Protein AF-A0A7C8CV17-F1 (afdb_monomer)

Secondary structure (DSSP, 8-state):
--SHHHHHHHHHHHHHHS--S----TTS-TTTTEEEEEE--GGGTGGGS---S-------S--PPEEEEEEEEEEEE-TTS-EEEEEEEEEE--S-SSEEEEE---HHHHHHHT-EESS-HHHHTTEEEEEEEEEEEETT---TT-TTSEEETTEEEPPPS-SSSPPPPPEEPPPEEEEEEEEEE--TTT-----S-STTHHHHHHHHHHH-GGGGGGGEEEEEEPPPPPPTTTTT--S----

Solvent-accessible surface area (backbone atoms only — not comparable to full-atom values): 14238 Å² total; per-residue (Å²): 143,87,71,60,67,66,53,52,52,48,50,52,48,48,62,69,68,44,83,81,65,74,90,77,56,76,100,54,34,67,53,49,21,37,23,36,36,33,31,60,40,46,80,68,63,62,83,81,77,82,82,71,96,75,88,80,94,73,96,66,89,68,90,61,64,70,35,41,36,39,38,34,25,33,58,24,27,38,80,85,71,44,80,33,25,39,24,29,18,66,42,68,62,50,88,48,74,58,34,76,39,56,24,39,40,54,57,63,34,39,66,74,64,46,47,44,66,68,67,58,71,79,50,36,56,44,40,39,67,34,37,38,36,33,28,55,39,61,62,83,66,83,59,82,56,36,37,24,8,40,33,50,92,49,34,38,29,41,42,61,94,49,94,87,56,79,76,52,74,67,44,78,54,46,74,70,67,46,72,48,78,45,58,36,49,55,52,79,90,70,41,47,64,57,81,74,60,74,91,51,39,66,63,55,49,53,54,40,48,77,72,49,47,80,70,48,60,31,36,54,27,26,74,50,68,58,74,80,73,77,60,77,78,64,76,70,67,69,95,77,82,89,126

Structure (mmCIF, N/CA/C/O backbone):
data_AF-A0A7C8CV17-F1
#
_entry.id   AF-A0A7C8CV17-F1
#
loop_
_atom_site.group_PDB
_atom_site.id
_atom_site.type_symbol
_atom_site.label_atom_id
_atom_site.label_alt_id
_atom_site.label_comp_id
_atom_site.label_asym_id
_atom_site.label_entity_id
_atom_site.label_seq_id
_atom_site.pdbx_PDB_ins_code
_atom_site.Cartn_x
_atom_site.Cartn_y
_atom_site.Cartn_z
_atom_site.occupancy
_atom_site.B_iso_or_equiv
_atom_site.auth_seq_id
_atom_site.auth_comp_id
_atom_site.auth_asym_id
_atom_site.auth_atom_id
_atom_site.pdbx_PDB_model_num
ATOM 1 N N . MET A 1 1 ? -20.261 -0.450 53.452 1.00 49.91 1 MET A N 1
ATOM 2 C CA . MET A 1 1 ? -20.567 0.165 52.139 1.00 49.91 1 MET A CA 1
ATOM 3 C C . MET A 1 1 ? -19.582 1.303 51.843 1.00 49.91 1 MET A C 1
ATOM 5 O O . MET A 1 1 ? -19.938 2.459 52.008 1.00 49.91 1 MET A O 1
ATOM 9 N N . ARG A 1 2 ? -18.320 1.015 51.490 1.00 55.53 2 ARG A N 1
ATOM 10 C CA . ARG A 1 2 ? -17.309 2.047 51.161 1.00 55.53 2 ARG A CA 1
ATOM 11 C C . ARG A 1 2 ? -16.228 1.475 50.233 1.00 55.53 2 ARG A C 1
ATOM 13 O O . ARG A 1 2 ? -15.129 1.204 50.684 1.00 55.53 2 ARG A O 1
ATOM 20 N N . THR A 1 3 ? -16.553 1.266 48.962 1.00 60.72 3 THR A N 1
ATOM 21 C CA . THR A 1 3 ? -15.563 0.897 47.918 1.00 60.72 3 THR A CA 1
ATOM 22 C C . THR A 1 3 ? -15.988 1.291 46.501 1.00 60.72 3 THR A C 1
ATOM 24 O O . THR A 1 3 ? -15.200 1.169 45.574 1.00 60.72 3 THR A O 1
ATOM 27 N N . ILE A 1 4 ? -17.207 1.805 46.307 1.00 69.25 4 ILE A N 1
ATOM 28 C CA . ILE A 1 4 ? -17.762 2.030 44.964 1.00 69.25 4 ILE A CA 1
ATOM 29 C C . ILE A 1 4 ? -17.312 3.381 44.381 1.00 69.25 4 ILE A C 1
ATOM 31 O O . ILE A 1 4 ? -17.090 3.489 43.182 1.00 69.25 4 ILE A O 1
ATOM 35 N N . LEU A 1 5 ? -17.100 4.398 45.224 1.00 73.25 5 LEU A N 1
ATOM 36 C CA . LEU A 1 5 ? -16.694 5.739 44.789 1.00 73.25 5 LEU A CA 1
ATOM 37 C C . LEU A 1 5 ? -15.381 5.769 43.973 1.00 73.25 5 LEU A C 1
ATOM 39 O O . LEU A 1 5 ? -15.395 6.376 42.905 1.00 73.25 5 LEU A O 1
ATOM 43 N N . PRO A 1 6 ? -14.276 5.109 44.389 1.00 72.75 6 PRO A N 1
ATOM 44 C CA . PRO A 1 6 ? -13.061 5.079 43.573 1.00 72.75 6 PRO A CA 1
ATOM 45 C C . PRO A 1 6 ? -13.253 4.300 42.265 1.00 72.75 6 PRO A C 1
ATOM 47 O O . PRO A 1 6 ? -12.629 4.636 41.267 1.00 72.75 6 PRO A O 1
ATOM 50 N N . LEU A 1 7 ? -14.152 3.310 42.239 1.00 75.06 7 LEU A N 1
ATOM 51 C CA . LEU A 1 7 ? -14.442 2.509 41.048 1.00 75.06 7 LEU A CA 1
ATOM 52 C C . LEU A 1 7 ? -15.282 3.288 40.022 1.00 75.06 7 LEU A C 1
ATOM 54 O O . LEU A 1 7 ? -15.034 3.186 38.827 1.00 75.06 7 LEU A O 1
ATOM 58 N N . ILE A 1 8 ? -16.220 4.123 40.485 1.00 79.94 8 ILE A N 1
ATOM 59 C CA . ILE A 1 8 ? -16.978 5.057 39.635 1.00 79.94 8 ILE A CA 1
ATOM 60 C C . ILE A 1 8 ? -16.056 6.144 39.079 1.00 79.94 8 ILE A C 1
ATOM 62 O O . ILE A 1 8 ? -16.151 6.471 37.902 1.00 79.94 8 ILE A O 1
ATOM 66 N N . LEU A 1 9 ? -15.148 6.683 39.898 1.00 79.88 9 LEU A N 1
ATOM 67 C CA . LEU A 1 9 ? -14.163 7.671 39.449 1.00 79.88 9 LEU A CA 1
ATOM 68 C C . LEU A 1 9 ? -13.206 7.076 38.415 1.00 79.88 9 LEU A C 1
ATOM 70 O O . LEU A 1 9 ? -12.936 7.719 37.407 1.00 79.88 9 LEU A O 1
ATOM 74 N N . LEU A 1 10 ? -12.757 5.835 38.622 1.00 75.12 10 LEU A N 1
ATOM 75 C CA . LEU A 1 10 ? -11.937 5.109 37.656 1.00 75.12 10 LEU A CA 1
ATOM 76 C C . LEU A 1 10 ? -12.710 4.824 36.362 1.00 75.12 10 LEU A C 1
ATOM 78 O O . LEU A 1 10 ? -12.174 5.046 35.287 1.00 75.12 10 LEU A O 1
ATOM 82 N N . ALA A 1 11 ? -13.971 4.392 36.441 1.00 73.56 11 ALA A N 1
ATOM 83 C CA . ALA A 1 11 ? -14.807 4.164 35.264 1.00 73.56 11 ALA A CA 1
ATOM 84 C C . ALA A 1 11 ? -15.088 5.467 34.496 1.00 73.56 11 ALA A C 1
ATOM 86 O O . ALA A 1 11 ? -14.997 5.486 33.274 1.00 73.56 11 ALA A O 1
ATOM 87 N N . ALA A 1 12 ? -15.356 6.573 35.195 1.00 72.31 12 ALA A N 1
ATOM 88 C CA . ALA A 1 12 ? -15.526 7.891 34.588 1.00 72.31 12 ALA A CA 1
ATOM 89 C C . ALA A 1 12 ? -14.225 8.397 33.946 1.00 72.31 12 ALA A C 1
ATOM 91 O O . ALA A 1 12 ? -14.262 8.985 32.869 1.00 72.31 12 ALA A O 1
ATOM 92 N N . LEU A 1 13 ? -13.074 8.128 34.569 1.00 72.69 13 LEU A N 1
ATOM 93 C CA . LEU A 1 13 ? -11.761 8.444 34.014 1.00 72.69 13 LEU A CA 1
ATOM 94 C C . LEU A 1 13 ? -11.466 7.592 32.772 1.00 72.69 13 LEU A C 1
ATOM 96 O O . LEU A 1 13 ? -11.030 8.127 31.763 1.00 72.69 13 LEU A O 1
ATOM 100 N N . ILE A 1 14 ? -11.760 6.292 32.816 1.00 65.31 14 ILE A N 1
ATOM 101 C CA . ILE A 1 14 ? -11.606 5.374 31.685 1.00 65.31 14 ILE A CA 1
ATOM 102 C C . ILE A 1 14 ? -12.508 5.802 30.528 1.00 65.31 14 ILE A C 1
ATOM 104 O O . ILE A 1 14 ? -12.019 5.864 29.416 1.00 65.31 14 ILE A O 1
ATOM 108 N N . VAL A 1 15 ? -13.771 6.165 30.768 1.00 61.81 15 VAL A N 1
ATOM 109 C CA . VAL A 1 15 ? -14.689 6.677 29.729 1.00 61.81 15 VAL A CA 1
ATOM 110 C C . VAL A 1 15 ? -14.241 8.041 29.185 1.00 61.81 15 VAL A C 1
ATOM 112 O O . VAL A 1 15 ? -14.401 8.301 27.998 1.00 61.81 15 VAL A O 1
ATOM 115 N N . SER A 1 16 ? -13.650 8.894 30.027 1.00 46.91 16 SER A N 1
ATOM 116 C CA . SER A 1 16 ? -13.136 10.220 29.646 1.00 46.91 16 SER A CA 1
ATOM 117 C C . SER A 1 16 ? -11.822 10.156 28.854 1.00 46.91 16 SER A C 1
ATOM 119 O O . SER A 1 16 ? -11.586 10.975 27.971 1.00 46.91 16 SER A O 1
ATOM 121 N N . ILE A 1 17 ? -10.970 9.170 29.151 1.00 54.59 17 ILE A N 1
ATOM 122 C CA . ILE A 1 17 ? -9.693 8.924 28.462 1.00 54.59 17 ILE A CA 1
ATOM 123 C C . ILE A 1 17 ? -9.875 7.928 27.303 1.00 54.59 17 ILE A C 1
ATOM 125 O O . ILE A 1 17 ? -8.995 7.800 26.451 1.00 54.59 17 ILE A O 1
ATOM 129 N N . TRP A 1 18 ? -11.019 7.237 27.221 1.00 41.19 18 TRP A N 1
ATOM 130 C CA . TRP A 1 18 ? -11.328 6.361 26.097 1.00 41.19 18 TRP A CA 1
ATOM 131 C C . TRP A 1 18 ? -11.329 7.206 24.822 1.00 41.19 18 TRP A C 1
ATOM 133 O O . TRP A 1 18 ? -12.065 8.196 24.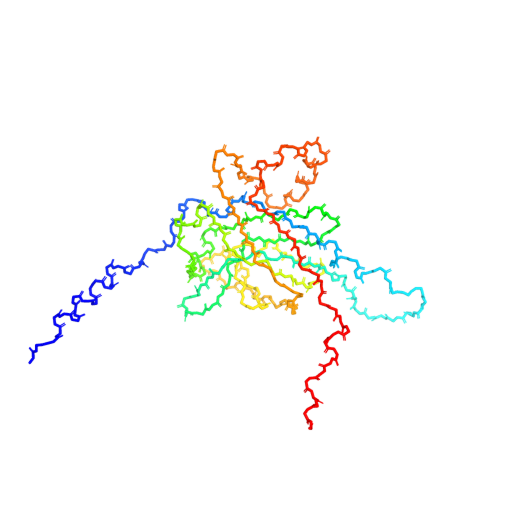756 1.00 41.19 18 TRP A O 1
ATOM 143 N N . PRO A 1 19 ? -10.554 6.835 23.789 1.00 37.16 19 PRO A N 1
ATOM 144 C CA . PRO A 1 19 ? -10.632 7.500 22.502 1.00 37.16 19 PRO A CA 1
ATOM 145 C C . PRO A 1 19 ? -12.004 7.162 21.902 1.00 37.16 19 PRO A C 1
ATOM 147 O O . PRO A 1 19 ? -12.189 6.120 21.283 1.00 37.16 19 PRO A O 1
ATOM 150 N N . THR A 1 20 ? -12.999 8.004 22.183 1.00 39.94 20 THR A N 1
ATOM 151 C CA . THR A 1 20 ? -14.382 7.912 21.684 1.00 39.94 20 THR A CA 1
ATOM 152 C C . THR A 1 20 ? -14.566 8.657 20.364 1.00 39.94 20 THR A C 1
ATOM 154 O O . THR A 1 20 ? -15.647 8.626 19.779 1.00 39.94 20 THR A O 1
ATOM 157 N N . GLY A 1 21 ? -13.515 9.309 19.866 1.00 38.47 21 GLY A N 1
ATOM 158 C CA . GLY A 1 21 ? -13.519 9.925 18.548 1.00 38.47 21 GLY A CA 1
ATOM 159 C C . GLY A 1 21 ? -13.240 8.886 17.456 1.00 38.47 21 GLY A C 1
ATOM 160 O O . GLY A 1 21 ? -12.300 8.102 17.613 1.00 38.47 21 GLY A O 1
ATOM 161 N N . PRO A 1 22 ? -13.995 8.867 16.340 1.00 45.19 22 PRO A N 1
ATOM 162 C CA . PRO A 1 22 ? -13.527 8.194 15.131 1.00 45.19 22 PRO A CA 1
ATOM 163 C C . PRO A 1 22 ? -12.144 8.748 14.771 1.00 45.19 22 PRO A C 1
ATOM 165 O O . PRO A 1 22 ? -11.901 9.936 14.980 1.00 45.19 22 PRO A O 1
ATOM 168 N N . LEU A 1 23 ? -11.252 7.906 14.233 1.00 44.62 23 LEU A N 1
ATOM 169 C CA . LEU A 1 23 ? -9.986 8.375 13.667 1.00 44.62 23 LEU A CA 1
ATOM 170 C C . LEU A 1 23 ? -10.262 9.608 12.787 1.00 44.62 23 LEU A C 1
ATOM 172 O O . LEU A 1 23 ? -11.041 9.543 11.827 1.00 44.62 23 LEU A O 1
ATOM 176 N N . ASP A 1 24 ? -9.695 10.749 13.174 1.00 44.78 24 ASP A N 1
ATOM 177 C CA . ASP A 1 24 ? -9.832 12.006 12.448 1.00 44.78 24 ASP A CA 1
ATOM 178 C C . ASP A 1 24 ? -8.478 12.348 11.843 1.00 44.78 24 ASP A C 1
ATOM 180 O O . ASP A 1 24 ? -7.665 13.067 12.414 1.00 44.78 24 ASP A O 1
ATOM 184 N N . PHE A 1 25 ? -8.220 11.759 10.677 1.00 50.09 25 PHE A N 1
ATOM 185 C CA . PHE A 1 25 ? -7.065 12.081 9.844 1.00 50.09 25 PHE A CA 1
ATOM 186 C C . PHE A 1 25 ? -7.294 13.373 9.020 1.00 50.09 25 PHE A C 1
ATOM 188 O O . PHE A 1 25 ? -6.667 13.594 7.988 1.00 50.09 25 PHE A O 1
ATOM 195 N N . GLY A 1 26 ? -8.237 14.239 9.406 1.00 48.84 26 GLY A N 1
ATOM 196 C CA . GLY A 1 26 ? -8.670 15.344 8.548 1.00 48.84 26 GLY A CA 1
ATOM 197 C C . GLY A 1 26 ? -9.183 14.844 7.186 1.00 48.84 26 GLY A C 1
ATOM 198 O O . GLY A 1 26 ? -9.719 13.742 7.079 1.00 48.84 26 GLY A O 1
ATOM 199 N N . SER A 1 27 ? -9.024 15.643 6.125 1.00 55.84 27 SER A N 1
ATOM 200 C CA . SER A 1 27 ? -9.487 15.296 4.770 1.00 55.84 27 SER A CA 1
ATOM 201 C C . SER A 1 27 ? -8.580 14.321 4.002 1.00 55.84 27 SER A C 1
ATOM 203 O O . SER A 1 27 ? -8.921 13.962 2.877 1.00 55.84 27 SER A O 1
ATOM 205 N N . ARG A 1 28 ? -7.425 13.911 4.556 1.00 68.81 28 ARG A N 1
ATOM 206 C CA . ARG A 1 28 ? -6.443 13.044 3.874 1.00 68.81 28 ARG A CA 1
ATOM 207 C C . ARG A 1 28 ? -5.777 12.069 4.838 1.00 68.81 28 ARG A C 1
ATOM 209 O O . ARG A 1 28 ? -5.269 12.476 5.879 1.00 68.81 28 ARG A O 1
ATOM 216 N N . SER A 1 29 ? -5.740 10.792 4.472 1.00 83.69 29 SER A N 1
ATOM 217 C CA . SER A 1 29 ? -5.067 9.767 5.266 1.00 83.69 29 SER A CA 1
ATOM 218 C C . SER A 1 29 ? -3.543 9.987 5.316 1.00 83.69 29 SER A C 1
ATOM 220 O O . SER A 1 29 ? -2.966 10.534 4.373 1.00 83.69 29 SER A O 1
ATOM 222 N N . PRO A 1 30 ? -2.853 9.549 6.386 1.00 87.19 30 PRO A N 1
ATOM 223 C CA . PRO A 1 30 ? -1.404 9.703 6.512 1.00 87.19 30 PRO A CA 1
ATOM 224 C C . PRO A 1 30 ? -0.604 8.980 5.426 1.00 87.19 30 PRO A C 1
ATOM 226 O O . PRO A 1 30 ? 0.492 9.424 5.091 1.00 87.19 30 PRO A O 1
ATOM 229 N N . TRP A 1 31 ? -1.135 7.895 4.856 1.00 89.75 31 TRP A N 1
ATOM 230 C CA . TRP A 1 31 ? -0.491 7.136 3.775 1.00 89.75 31 TRP A CA 1
ATOM 231 C C . TRP A 1 31 ? -0.797 7.676 2.378 1.00 89.75 31 TRP A C 1
ATOM 233 O O . TRP A 1 31 ? -0.144 7.254 1.434 1.00 89.75 31 TRP A O 1
ATOM 243 N N . ASP A 1 32 ? -1.744 8.606 2.226 1.00 90.06 32 ASP A N 1
ATOM 244 C CA . ASP A 1 32 ? -2.170 9.098 0.914 1.00 90.06 32 ASP A CA 1
ATOM 245 C C . ASP A 1 32 ? -1.007 9.713 0.121 1.00 90.06 32 ASP A C 1
ATOM 247 O O . ASP A 1 32 ? -0.431 10.738 0.515 1.00 90.06 32 ASP A O 1
ATOM 251 N N . GLY A 1 33 ? -0.674 9.090 -1.008 1.00 90.75 33 GLY A N 1
ATOM 252 C CA . GLY A 1 33 ? 0.356 9.562 -1.924 1.00 90.75 33 GLY A CA 1
ATOM 253 C C . GLY A 1 33 ? 1.785 9.198 -1.522 1.00 90.75 33 GLY A C 1
ATOM 254 O O . GLY A 1 33 ? 2.716 9.755 -2.104 1.00 90.75 33 GLY A O 1
ATOM 255 N N . LEU A 1 34 ? 1.989 8.323 -0.533 1.00 94.00 34 LEU A N 1
ATOM 256 C CA . LEU A 1 34 ? 3.327 7.801 -0.236 1.00 94.00 34 LEU A CA 1
ATOM 257 C C . LEU A 1 34 ? 3.718 6.752 -1.283 1.00 94.00 34 LEU A C 1
ATOM 259 O O . LEU A 1 34 ? 2.869 5.998 -1.742 1.00 94.00 34 LEU A O 1
ATOM 263 N N . VAL A 1 35 ? 4.998 6.671 -1.637 1.00 95.81 35 VAL A N 1
ATOM 264 C CA . VAL A 1 35 ? 5.512 5.677 -2.594 1.00 95.81 35 VAL A CA 1
ATOM 265 C C . VAL A 1 35 ? 6.618 4.868 -1.938 1.00 95.81 35 VAL A C 1
ATOM 267 O O . VAL A 1 35 ? 7.562 5.436 -1.384 1.00 95.81 35 VAL A O 1
ATOM 270 N N . ILE A 1 36 ? 6.496 3.547 -2.019 1.00 96.94 36 ILE A N 1
ATOM 271 C CA . ILE A 1 36 ? 7.515 2.591 -1.592 1.00 96.94 36 ILE A CA 1
ATOM 272 C C . ILE A 1 36 ? 8.163 1.987 -2.830 1.00 96.94 36 ILE A C 1
ATOM 274 O O . ILE A 1 36 ? 7.453 1.526 -3.719 1.00 96.94 36 ILE A O 1
ATOM 278 N N . LEU A 1 37 ? 9.491 1.970 -2.884 1.00 96.38 37 LEU A N 1
ATOM 279 C CA . LEU A 1 37 ? 10.215 1.192 -3.885 1.00 96.38 37 LEU A CA 1
ATOM 280 C C . LEU A 1 37 ? 10.534 -0.197 -3.352 1.00 96.38 37 LEU A C 1
ATOM 282 O O . LEU A 1 37 ? 10.973 -0.345 -2.209 1.00 96.38 37 LEU A O 1
ATOM 286 N N . ILE A 1 38 ? 10.290 -1.195 -4.189 1.00 95.62 38 ILE A N 1
ATOM 287 C CA . ILE A 1 38 ? 10.406 -2.603 -3.848 1.00 95.62 38 ILE A CA 1
ATOM 288 C C . ILE A 1 38 ? 11.374 -3.246 -4.834 1.00 95.62 38 ILE A C 1
ATOM 290 O O . ILE A 1 38 ? 11.037 -3.421 -6.002 1.00 95.62 38 ILE A O 1
ATOM 294 N N . ASP A 1 39 ? 12.558 -3.599 -4.346 1.00 93.62 39 ASP A N 1
ATOM 295 C CA . ASP A 1 39 ? 13.566 -4.322 -5.116 1.00 93.62 39 ASP A CA 1
ATOM 296 C C . ASP A 1 39 ? 13.315 -5.841 -5.071 1.00 93.62 39 ASP A C 1
ATOM 298 O O . ASP A 1 39 ? 12.849 -6.388 -4.060 1.00 93.62 39 ASP A O 1
ATOM 302 N N . GLY A 1 40 ? 13.709 -6.553 -6.127 1.00 88.00 40 GLY A N 1
ATOM 303 C CA . GLY A 1 40 ? 13.689 -8.017 -6.181 1.00 88.00 40 GLY A CA 1
ATOM 304 C C . GLY A 1 40 ? 12.332 -8.636 -6.510 1.00 88.00 40 GLY A C 1
ATOM 305 O O . GLY A 1 40 ? 12.117 -9.818 -6.230 1.00 88.00 40 GLY A O 1
ATOM 306 N N . VAL A 1 41 ? 11.421 -7.848 -7.083 1.00 86.69 41 VAL A N 1
ATOM 307 C CA . VAL A 1 41 ? 10.093 -8.298 -7.530 1.00 86.69 41 VAL A CA 1
ATOM 308 C C . VAL A 1 41 ? 10.187 -9.260 -8.716 1.00 86.69 41 VAL A C 1
ATOM 310 O O . VAL A 1 41 ? 9.418 -10.218 -8.781 1.00 86.69 41 VAL A O 1
ATOM 313 N N . GLU A 1 42 ? 11.178 -9.065 -9.589 1.00 83.06 42 GLU A N 1
ATOM 314 C CA . GLU A 1 42 ? 11.456 -9.912 -10.759 1.00 83.06 42 GLU A CA 1
ATOM 315 C C . GLU A 1 42 ? 11.594 -11.408 -10.419 1.00 83.06 42 GLU A C 1
ATOM 317 O O . GLU A 1 42 ? 11.134 -12.271 -11.159 1.00 83.06 42 GLU A O 1
ATOM 322 N N . ARG A 1 43 ? 12.107 -11.744 -9.227 1.00 82.31 43 ARG A N 1
ATOM 323 C CA . ARG A 1 43 ? 12.296 -13.140 -8.783 1.00 82.31 43 ARG A CA 1
ATOM 324 C C . ARG A 1 43 ? 10.989 -13.919 -8.659 1.00 82.31 43 ARG A C 1
ATOM 326 O O . ARG A 1 43 ? 11.008 -15.141 -8.564 1.00 82.31 43 ARG A O 1
ATOM 333 N N . TYR A 1 44 ? 9.867 -13.208 -8.602 1.00 78.00 44 TYR A N 1
ATOM 334 C CA . TYR A 1 44 ? 8.538 -13.784 -8.491 1.00 78.00 44 TYR A CA 1
ATOM 335 C C . TYR A 1 44 ? 7.809 -13.840 -9.846 1.00 78.00 44 TYR A C 1
ATOM 337 O O . TYR A 1 44 ? 6.758 -14.474 -9.920 1.00 78.00 44 TYR A O 1
ATOM 345 N N . THR A 1 45 ? 8.324 -13.200 -10.905 1.00 75.00 45 THR A N 1
ATOM 346 C CA . THR A 1 45 ? 7.680 -13.146 -12.233 1.00 75.00 45 THR A CA 1
ATOM 347 C C . THR A 1 45 ? 8.232 -14.166 -13.235 1.00 75.00 45 THR A C 1
ATOM 349 O O . THR A 1 45 ? 7.554 -14.464 -14.214 1.00 75.00 45 THR A O 1
ATOM 352 N N . ASP A 1 46 ? 9.393 -14.770 -12.966 1.00 60.81 46 ASP A N 1
ATOM 353 C CA . ASP A 1 46 ? 10.084 -15.693 -13.885 1.00 60.81 46 ASP A CA 1
ATOM 354 C C . ASP A 1 46 ? 9.555 -17.149 -13.897 1.00 60.81 46 ASP A C 1
ATOM 356 O O . ASP A 1 46 ? 10.070 -17.993 -14.635 1.00 60.81 46 ASP A O 1
ATOM 360 N N . GLU A 1 47 ? 8.511 -17.484 -13.129 1.00 55.31 47 GLU A N 1
ATOM 361 C CA . GLU A 1 47 ? 8.000 -18.868 -13.040 1.00 55.31 47 GLU A CA 1
ATOM 362 C C . GLU A 1 47 ? 7.255 -19.378 -14.297 1.00 55.31 47 GLU A C 1
ATOM 364 O O . GLU A 1 47 ? 6.968 -20.572 -14.379 1.00 55.31 47 GLU A O 1
ATOM 369 N N . ASP A 1 48 ? 7.017 -18.540 -15.314 1.00 48.94 48 ASP A N 1
ATOM 370 C CA . ASP A 1 48 ? 6.333 -18.936 -16.563 1.00 48.94 48 ASP A CA 1
ATOM 371 C C . ASP A 1 48 ? 7.288 -19.281 -17.736 1.00 48.94 48 ASP A C 1
ATOM 373 O O . ASP A 1 48 ? 6.859 -19.435 -18.882 1.00 48.94 48 ASP A O 1
ATOM 377 N N . GLY A 1 49 ? 8.594 -19.432 -17.482 1.00 43.75 49 GLY A N 1
ATOM 378 C CA . GLY A 1 49 ? 9.614 -19.546 -18.535 1.00 43.75 49 GLY A CA 1
ATOM 379 C C . GLY A 1 49 ? 10.057 -20.943 -18.992 1.00 43.75 49 GLY A C 1
ATOM 380 O O . GLY A 1 49 ? 10.810 -21.015 -19.961 1.00 43.75 49 GLY A O 1
ATOM 381 N N . ASP A 1 50 ? 9.652 -22.046 -18.347 1.00 41.34 50 ASP A N 1
ATOM 382 C CA . ASP A 1 50 ? 10.151 -23.383 -18.734 1.00 41.34 50 ASP A CA 1
ATOM 383 C C . ASP A 1 50 ? 9.123 -24.513 -18.533 1.00 41.34 50 ASP A C 1
ATOM 385 O O . ASP A 1 50 ? 9.262 -25.400 -17.687 1.00 41.34 50 ASP A O 1
ATOM 389 N N . ARG A 1 51 ? 8.048 -24.503 -19.336 1.00 42.41 51 ARG A N 1
ATOM 390 C CA . ARG A 1 51 ? 7.198 -25.691 -19.525 1.00 42.41 51 ARG A CA 1
ATOM 391 C C . ARG A 1 51 ? 6.894 -25.969 -20.998 1.00 42.41 51 ARG A C 1
ATOM 393 O O . ARG A 1 51 ? 5.830 -25.673 -21.522 1.00 42.41 51 ARG A O 1
ATOM 400 N N . SER A 1 52 ? 7.856 -26.673 -21.589 1.00 40.53 52 SER A N 1
ATOM 401 C CA . SER A 1 52 ? 7.691 -27.759 -22.560 1.00 40.53 52 SER A CA 1
ATOM 402 C C . SER A 1 52 ? 7.145 -27.405 -23.948 1.00 40.53 52 SER A C 1
ATOM 404 O O . SER A 1 52 ? 5.949 -27.478 -24.230 1.00 40.53 52 SER A O 1
ATOM 406 N N . ASP A 1 53 ? 8.079 -27.266 -24.889 1.00 46.50 53 ASP A N 1
ATOM 407 C CA . ASP A 1 53 ? 7.903 -27.849 -26.217 1.00 46.50 53 ASP A CA 1
ATOM 408 C C . ASP A 1 53 ? 7.451 -29.315 -26.067 1.00 46.50 53 ASP A C 1
ATOM 410 O O . ASP A 1 53 ? 8.200 -30.164 -25.579 1.00 46.50 53 ASP A O 1
ATOM 414 N N . GLY A 1 54 ? 6.218 -29.631 -26.469 1.00 39.94 54 GLY A N 1
ATOM 415 C CA . GLY A 1 54 ? 5.812 -31.018 -26.708 1.00 39.94 54 GLY A CA 1
ATOM 416 C C . GLY A 1 54 ? 4.422 -31.416 -26.225 1.00 39.94 54 GLY A C 1
ATOM 417 O O . GLY A 1 54 ? 4.284 -32.073 -25.206 1.00 39.94 54 GLY A O 1
ATOM 418 N N . ALA A 1 55 ? 3.427 -31.136 -27.069 1.00 43.91 55 ALA A N 1
ATOM 419 C CA . ALA A 1 55 ? 2.261 -31.984 -27.338 1.00 43.91 55 ALA A CA 1
ATOM 420 C C . ALA A 1 55 ? 1.380 -32.462 -26.160 1.00 43.91 55 ALA A C 1
ATOM 422 O O . ALA A 1 55 ? 1.640 -33.497 -25.560 1.00 43.91 55 ALA A O 1
ATOM 423 N N . ALA A 1 56 ? 0.192 -31.865 -26.028 1.00 39.09 56 ALA A N 1
ATOM 424 C CA . ALA A 1 56 ? -1.085 -32.563 -26.236 1.00 39.09 56 ALA A CA 1
ATOM 425 C C . ALA A 1 56 ? -2.254 -31.566 -26.188 1.00 39.09 56 ALA A C 1
ATOM 427 O O . ALA A 1 56 ? -2.353 -30.741 -25.288 1.00 39.09 56 ALA A O 1
ATOM 428 N N . LYS A 1 57 ? -3.152 -31.673 -27.173 1.00 49.00 57 LYS A N 1
ATOM 429 C CA . LYS A 1 57 ? -4.516 -31.141 -27.113 1.00 49.00 57 LYS A CA 1
ATOM 430 C C . LYS A 1 57 ? -5.249 -31.799 -25.945 1.00 49.00 57 LYS A C 1
ATOM 432 O O . LYS A 1 57 ? -5.434 -33.013 -25.998 1.00 49.00 57 LYS A O 1
ATOM 437 N N . ASP A 1 58 ? -5.746 -31.009 -25.004 1.00 40.66 58 ASP A N 1
ATOM 438 C CA . ASP A 1 58 ? -6.988 -31.331 -24.304 1.00 40.66 58 ASP A CA 1
ATOM 439 C C . ASP A 1 58 ? -7.698 -30.036 -23.879 1.00 40.66 58 ASP A C 1
ATOM 441 O O . ASP A 1 58 ? -7.059 -29.082 -23.435 1.00 40.66 58 ASP A O 1
ATOM 445 N N . ASP A 1 59 ? -9.014 -29.989 -24.083 1.00 46.28 59 ASP A N 1
ATOM 446 C CA . ASP A 1 59 ? -9.895 -28.840 -23.826 1.00 46.28 59 ASP A CA 1
ATOM 447 C C . ASP A 1 59 ? -10.148 -28.675 -22.311 1.00 46.28 59 ASP A C 1
ATOM 449 O O . ASP A 1 59 ? -11.270 -28.825 -21.820 1.00 46.28 59 ASP A O 1
ATOM 453 N N . SER A 1 60 ? -9.109 -28.363 -21.534 1.00 42.88 60 SER A N 1
ATOM 454 C CA . SER A 1 60 ? -9.274 -27.931 -20.144 1.00 42.88 60 SER A CA 1
ATOM 455 C C . SER A 1 60 ? -9.488 -26.421 -20.087 1.00 42.88 60 SER A C 1
ATOM 457 O O . SER A 1 60 ? -8.675 -25.640 -20.579 1.00 42.88 60 SER A O 1
ATOM 459 N N . VAL A 1 61 ? -10.599 -26.016 -19.474 1.00 44.16 61 VAL A N 1
ATOM 460 C CA . VAL A 1 61 ? -10.987 -24.630 -19.198 1.00 44.16 61 VAL A CA 1
ATOM 461 C C . VAL A 1 61 ? -9.835 -23.867 -18.528 1.00 44.16 61 VAL A C 1
ATOM 463 O O . VAL A 1 61 ? -9.638 -23.972 -17.325 1.00 44.16 61 VAL A O 1
ATOM 466 N N . GLY A 1 62 ? -9.105 -23.107 -19.348 1.00 41.62 62 GLY A N 1
ATOM 467 C CA . GLY A 1 62 ? -8.299 -21.930 -19.024 1.00 41.62 62 GLY A CA 1
ATOM 468 C C . GLY A 1 62 ? -7.369 -22.031 -17.820 1.00 41.62 62 GLY A C 1
ATOM 469 O O . GLY A 1 62 ? -7.718 -21.541 -16.748 1.00 41.62 62 GLY A O 1
ATOM 470 N N . ASP A 1 63 ? -6.151 -22.525 -18.041 1.00 50.19 63 ASP A N 1
ATOM 471 C CA . ASP A 1 63 ? -5.001 -22.183 -17.201 1.00 50.19 63 ASP A CA 1
ATOM 472 C C . ASP A 1 63 ? -4.732 -20.680 -17.392 1.00 50.19 63 ASP A C 1
ATOM 474 O O . ASP A 1 63 ? -4.120 -20.242 -18.368 1.00 50.19 63 ASP A O 1
ATOM 478 N N . ARG A 1 64 ? -5.380 -19.847 -16.571 1.00 58.31 64 ARG A N 1
ATOM 479 C CA . ARG A 1 64 ? -5.185 -18.396 -16.621 1.00 58.31 64 ARG A CA 1
ATOM 480 C C . ARG A 1 64 ? -3.811 -18.109 -16.027 1.00 58.31 64 ARG A C 1
ATOM 482 O O . ARG A 1 64 ? -3.557 -18.611 -14.934 1.00 58.31 64 ARG A O 1
ATOM 489 N N . PRO A 1 65 ? -2.976 -17.275 -16.671 1.00 66.12 65 PRO A N 1
ATOM 490 C CA . PRO A 1 65 ? -1.668 -16.949 -16.124 1.00 66.12 65 PRO A CA 1
ATOM 491 C C . PRO A 1 65 ? -1.848 -16.382 -14.714 1.00 66.12 65 PRO A C 1
ATOM 493 O O . PRO A 1 65 ? -2.609 -15.426 -14.503 1.00 66.12 65 PRO A O 1
ATOM 496 N N . SER A 1 66 ? -1.210 -17.026 -13.739 1.00 79.50 66 SER A N 1
ATOM 497 C CA . SER A 1 66 ? -1.162 -16.520 -12.376 1.00 79.50 66 SER A CA 1
ATOM 498 C C . SER A 1 66 ? -0.264 -15.296 -12.345 1.00 79.50 66 SER A C 1
ATOM 500 O O . SER A 1 66 ? 0.834 -15.312 -12.887 1.00 79.50 66 SER A O 1
ATOM 502 N N . ARG A 1 67 ? -0.720 -14.226 -11.702 1.00 88.56 67 ARG A N 1
ATOM 503 C CA . ARG A 1 67 ? 0.075 -13.017 -11.487 1.00 88.56 67 ARG A CA 1
ATOM 504 C C . ARG A 1 67 ? 0.397 -12.884 -10.015 1.00 88.56 67 ARG A C 1
ATOM 506 O O . ARG A 1 67 ? -0.375 -13.312 -9.156 1.00 88.56 67 ARG A O 1
ATOM 513 N N . ILE A 1 68 ? 1.521 -12.248 -9.729 1.00 91.00 68 ILE A N 1
ATOM 514 C CA . ILE A 1 68 ? 1.914 -11.952 -8.359 1.00 91.00 68 ILE A CA 1
ATOM 515 C C . ILE A 1 68 ? 1.346 -10.596 -7.970 1.00 91.00 68 ILE A C 1
ATOM 517 O O . ILE A 1 68 ? 1.592 -9.593 -8.633 1.00 91.00 68 ILE A O 1
ATOM 521 N N . LEU A 1 69 ? 0.559 -10.579 -6.903 1.00 93.75 69 LEU A N 1
ATOM 522 C CA . LEU A 1 69 ? -0.039 -9.397 -6.308 1.00 93.75 69 LEU A CA 1
ATOM 523 C C . LEU A 1 69 ? 0.691 -9.068 -5.008 1.00 93.75 69 LEU A C 1
ATOM 525 O O . LEU A 1 69 ? 0.749 -9.888 -4.092 1.00 93.75 69 LEU A O 1
ATOM 529 N N . LEU A 1 70 ? 1.195 -7.844 -4.916 1.00 94.88 70 LEU A N 1
ATOM 530 C CA . LEU A 1 70 ? 1.709 -7.258 -3.691 1.00 94.88 70 LEU A CA 1
ATOM 531 C C . LEU A 1 70 ? 0.595 -6.439 -3.041 1.00 94.88 70 LEU A C 1
ATOM 533 O O . LEU A 1 70 ? -0.018 -5.587 -3.688 1.00 94.88 70 LEU A O 1
ATOM 537 N N . ILE A 1 71 ? 0.353 -6.677 -1.754 1.00 95.88 71 ILE A N 1
ATOM 538 C CA . ILE A 1 71 ? -0.610 -5.927 -0.944 1.00 95.88 71 ILE A CA 1
ATOM 539 C C . ILE A 1 71 ? 0.140 -5.274 0.214 1.00 95.88 71 ILE A C 1
ATOM 541 O O . ILE A 1 71 ? 0.572 -5.969 1.130 1.00 95.88 71 ILE A O 1
ATOM 545 N N . ALA A 1 72 ? 0.263 -3.945 0.199 1.00 96.62 72 ALA A N 1
ATOM 546 C CA . ALA A 1 72 ? 0.691 -3.180 1.366 1.00 96.62 72 ALA A CA 1
ATOM 547 C C . ALA A 1 72 ? -0.496 -2.966 2.302 1.00 96.62 72 ALA A C 1
ATOM 549 O O . ALA A 1 72 ? -1.561 -2.491 1.895 1.00 96.62 72 ALA A O 1
ATOM 550 N N . SER A 1 73 ? -0.299 -3.292 3.573 1.00 95.06 73 SER A N 1
ATOM 551 C CA . SER A 1 73 ? -1.338 -3.209 4.583 1.00 95.06 73 SER A CA 1
ATOM 552 C C . SER A 1 73 ? -0.811 -2.700 5.921 1.00 95.06 73 SER A C 1
ATOM 554 O O . SER A 1 73 ? 0.360 -2.875 6.253 1.00 95.06 73 SER A O 1
ATOM 556 N N . LEU A 1 74 ? -1.684 -2.042 6.679 1.00 94.00 74 LEU A N 1
ATOM 557 C CA . LEU A 1 74 ? -1.385 -1.477 7.990 1.00 94.00 74 LEU A CA 1
ATOM 558 C C . LEU A 1 74 ? -2.137 -2.243 9.079 1.00 94.00 74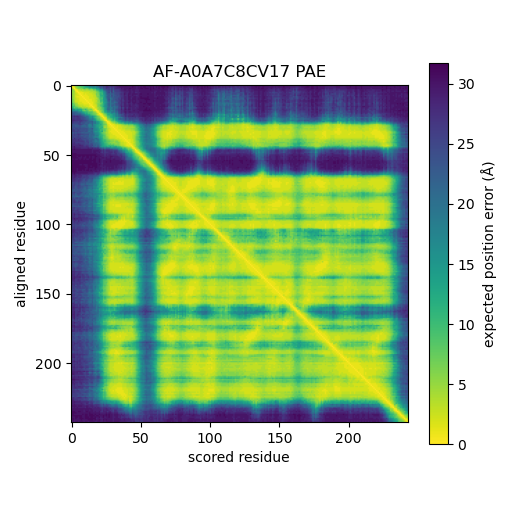 LEU A C 1
ATOM 560 O O . LEU A 1 74 ? -3.328 -2.514 8.899 1.00 94.00 74 LEU A O 1
ATOM 564 N N . PRO A 1 75 ? -1.500 -2.545 10.221 1.00 92.69 75 PRO A N 1
ATOM 565 C CA . PRO A 1 75 ? -2.133 -3.303 11.290 1.00 92.69 75 PRO A CA 1
ATOM 566 C C . PRO A 1 75 ? -3.316 -2.535 11.897 1.00 92.69 75 PRO A C 1
ATOM 568 O O . PRO A 1 75 ? -3.217 -1.355 12.263 1.00 92.69 75 PRO A O 1
ATOM 571 N N . ALA A 1 76 ? -4.443 -3.227 12.022 1.00 90.94 76 ALA A N 1
ATOM 572 C CA . ALA A 1 76 ? -5.694 -2.706 12.542 1.00 90.94 76 ALA A CA 1
ATOM 573 C C . ALA A 1 76 ? -6.432 -3.764 13.379 1.00 90.94 76 ALA A C 1
ATOM 575 O O . ALA A 1 76 ? -6.075 -4.939 13.431 1.00 90.94 76 ALA A O 1
ATOM 576 N N . VAL A 1 77 ? -7.483 -3.326 14.059 1.00 89.00 77 VAL A N 1
ATOM 577 C CA . VAL A 1 77 ? -8.374 -4.173 14.848 1.00 89.00 77 VAL A CA 1
ATOM 578 C C . VAL A 1 77 ? -9.808 -3.856 14.439 1.00 89.00 77 VAL A C 1
ATOM 580 O O . VAL A 1 77 ? -10.160 -2.680 14.312 1.00 89.00 77 VAL A O 1
ATOM 583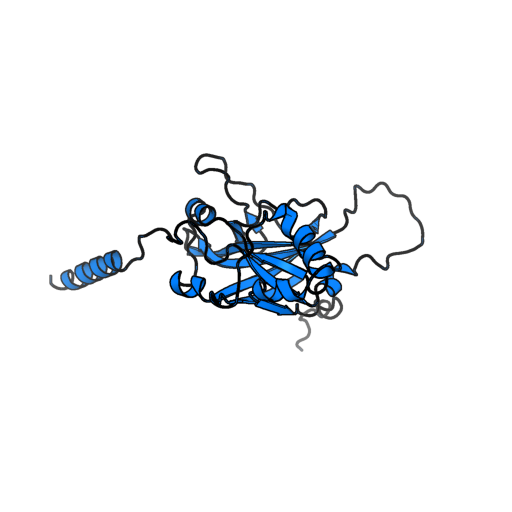 N N . ASP A 1 78 ? -10.628 -4.878 14.209 1.00 83.81 78 ASP A N 1
ATOM 584 C CA . ASP A 1 78 ? -12.041 -4.696 13.860 1.00 83.81 78 ASP A CA 1
ATOM 585 C C . ASP A 1 78 ? -12.915 -4.319 15.078 1.00 83.81 78 ASP A C 1
ATOM 587 O O . ASP A 1 78 ? -12.441 -4.211 16.214 1.00 83.81 78 ASP A O 1
ATOM 591 N N . ASP A 1 79 ? -14.216 -4.104 14.860 1.00 81.38 79 ASP A N 1
ATOM 592 C CA . ASP A 1 79 ? -15.160 -3.730 15.925 1.00 81.38 79 ASP A CA 1
ATOM 593 C C . ASP A 1 79 ? -15.426 -4.850 16.947 1.00 81.38 79 ASP A C 1
ATOM 595 O O . ASP A 1 79 ? -15.979 -4.590 18.020 1.00 81.38 79 ASP A O 1
ATOM 599 N N . LEU A 1 80 ? -14.990 -6.075 16.648 1.00 84.31 80 LEU A N 1
ATOM 600 C CA . LEU A 1 80 ? -15.039 -7.239 17.529 1.00 84.31 80 LEU A CA 1
ATOM 601 C C . LEU A 1 80 ? -13.715 -7.479 18.269 1.00 84.31 80 LEU A C 1
ATOM 603 O O . LEU A 1 80 ? -13.631 -8.416 19.066 1.00 84.31 80 LEU A O 1
ATOM 607 N N . GLY A 1 81 ? -12.696 -6.644 18.052 1.00 83.94 81 GLY A N 1
ATOM 608 C CA . GLY A 1 81 ? -11.393 -6.788 18.695 1.00 83.94 81 GLY A CA 1
ATOM 609 C C . GLY A 1 81 ? -10.472 -7.811 18.024 1.00 83.94 81 GLY A C 1
ATOM 610 O O . GLY A 1 81 ? -9.514 -8.245 18.658 1.00 83.94 81 GLY A O 1
ATOM 611 N N . ARG A 1 82 ? -10.765 -8.237 16.791 1.00 87.69 82 ARG A N 1
ATOM 612 C CA . ARG A 1 82 ? -9.951 -9.201 16.040 1.00 87.69 82 ARG A CA 1
ATOM 613 C C . ARG A 1 82 ? -8.904 -8.480 15.204 1.00 87.69 82 ARG A C 1
ATOM 615 O O . ARG A 1 82 ? -9.180 -7.426 14.627 1.00 87.69 82 ARG A O 1
ATOM 622 N N . ASP A 1 83 ? -7.730 -9.091 15.110 1.00 90.81 83 ASP A N 1
ATOM 623 C CA . ASP A 1 83 ? -6.641 -8.584 14.284 1.00 90.81 83 ASP A CA 1
ATOM 624 C C . ASP A 1 83 ? -7.031 -8.619 12.803 1.00 90.81 83 ASP A C 1
ATOM 626 O O . ASP A 1 83 ? -7.540 -9.618 12.283 1.00 90.81 83 ASP A O 1
ATOM 630 N N . CYS A 1 84 ? -6.780 -7.507 12.125 1.00 91.12 84 CYS A N 1
ATOM 631 C CA . CYS A 1 84 ? -6.970 -7.347 10.693 1.00 91.12 84 CYS A CA 1
ATOM 632 C C . CYS A 1 84 ? -5.928 -6.369 10.145 1.00 91.12 84 CYS A C 1
ATOM 634 O O . CYS A 1 84 ? -5.200 -5.725 10.902 1.00 91.12 84 CYS A O 1
ATOM 636 N N . SER A 1 85 ? -5.867 -6.222 8.827 1.00 93.06 85 SER A N 1
ATOM 637 C CA . SER A 1 85 ? -5.026 -5.200 8.213 1.00 93.06 85 SER A CA 1
ATOM 638 C C . SER A 1 85 ? -5.836 -4.332 7.262 1.00 93.06 85 SER A C 1
ATOM 640 O O . SER A 1 85 ? -6.613 -4.834 6.452 1.00 93.06 85 SER A O 1
ATOM 642 N N . LEU A 1 86 ? -5.641 -3.018 7.340 1.00 92.62 86 LEU A N 1
ATOM 643 C CA . LEU A 1 86 ? -6.153 -2.075 6.354 1.00 92.62 86 LEU A CA 1
ATOM 644 C C . LEU A 1 86 ? -5.268 -2.141 5.114 1.00 92.62 86 LEU A C 1
ATOM 646 O O . LEU A 1 86 ? -4.073 -1.872 5.209 1.00 92.62 86 LEU A O 1
ATOM 650 N N . ILE A 1 87 ? -5.840 -2.438 3.954 1.00 93.81 87 ILE A N 1
ATOM 651 C CA . ILE A 1 87 ? -5.101 -2.404 2.693 1.00 93.81 87 ILE A CA 1
ATOM 652 C C . ILE A 1 87 ? -4.892 -0.944 2.298 1.00 93.81 87 ILE A C 1
ATOM 654 O O . ILE A 1 87 ? -5.851 -0.185 2.173 1.00 93.81 87 ILE A O 1
ATOM 658 N N . VAL A 1 88 ? -3.641 -0.548 2.087 1.00 93.38 88 VAL A N 1
ATOM 659 C CA . VAL A 1 88 ? -3.269 0.827 1.724 1.00 93.38 88 VAL A CA 1
ATOM 660 C C . VAL A 1 88 ? -2.559 0.921 0.387 1.00 93.38 88 VAL A C 1
ATOM 662 O O . VAL A 1 88 ? -2.337 2.024 -0.075 1.00 93.38 88 VAL A O 1
ATOM 665 N N . GLY A 1 89 ? -2.222 -0.189 -0.260 1.00 94.38 89 GLY A N 1
ATOM 666 C CA . GLY A 1 89 ? -1.638 -0.175 -1.595 1.00 94.38 89 GLY A CA 1
ATOM 667 C C . GLY A 1 89 ? -1.666 -1.562 -2.211 1.00 94.38 89 GLY A C 1
ATOM 668 O O . GLY A 1 89 ? -1.561 -2.564 -1.504 1.00 94.38 89 GLY A O 1
ATOM 669 N N . THR A 1 90 ? -1.810 -1.616 -3.528 1.00 94.62 90 THR A N 1
ATOM 670 C CA . THR A 1 90 ? -1.756 -2.858 -4.299 1.00 94.62 90 THR A CA 1
ATOM 671 C C . THR A 1 90 ? -1.007 -2.626 -5.596 1.00 94.62 90 THR A C 1
ATOM 673 O O . THR A 1 90 ? -1.231 -1.614 -6.259 1.00 94.62 90 THR A O 1
ATOM 676 N N . ALA A 1 91 ? -0.162 -3.573 -5.982 1.00 93.31 91 ALA A N 1
ATOM 677 C CA . ALA A 1 91 ? 0.463 -3.591 -7.296 1.00 93.31 91 ALA A CA 1
ATOM 678 C C . ALA A 1 91 ? 0.648 -5.033 -7.753 1.00 93.31 91 ALA A C 1
ATOM 680 O O . ALA A 1 91 ? 0.917 -5.919 -6.944 1.00 93.31 91 ALA A O 1
ATOM 681 N N . PHE A 1 92 ? 0.519 -5.261 -9.054 1.00 92.25 92 PHE A N 1
ATOM 682 C CA . PHE A 1 92 ? 1.022 -6.496 -9.630 1.00 92.25 92 PHE A CA 1
ATOM 683 C C . PHE A 1 92 ? 2.531 -6.389 -9.787 1.00 92.25 92 PHE A C 1
ATOM 685 O O . PHE A 1 92 ? 3.030 -5.341 -10.190 1.00 92.25 92 PHE A O 1
ATOM 692 N N . ALA A 1 93 ? 3.227 -7.480 -9.495 1.00 89.25 93 ALA A N 1
ATOM 693 C CA . ALA A 1 93 ? 4.596 -7.646 -9.930 1.00 89.25 93 ALA A CA 1
ATOM 694 C C . ALA A 1 93 ? 4.647 -7.553 -11.457 1.00 89.25 93 ALA A C 1
ATOM 696 O O . ALA A 1 93 ? 3.816 -8.140 -12.163 1.00 89.25 93 ALA A O 1
ATOM 697 N N . ASP A 1 94 ? 5.629 -6.821 -11.948 1.00 83.06 94 ASP A N 1
ATOM 698 C CA . ASP A 1 94 ? 6.011 -6.768 -13.346 1.00 83.06 94 ASP A CA 1
ATOM 699 C C . ASP A 1 94 ? 7.538 -6.930 -13.440 1.00 83.06 94 ASP A C 1
ATOM 701 O O . ASP A 1 94 ? 8.191 -7.329 -12.475 1.00 83.06 94 ASP A O 1
ATOM 705 N N . HIS A 1 95 ? 8.108 -6.691 -14.619 1.00 82.50 95 HIS A N 1
ATOM 706 C CA . HIS A 1 95 ? 9.559 -6.745 -14.818 1.00 82.50 95 HIS A CA 1
ATOM 707 C C . HIS A 1 95 ? 10.266 -5.446 -14.392 1.00 82.50 95 HIS A C 1
ATOM 709 O O . HIS A 1 95 ? 11.433 -5.254 -14.728 1.00 82.50 95 HIS A O 1
ATOM 715 N N . SER A 1 96 ? 9.574 -4.529 -13.708 1.00 83.31 96 SER A N 1
ATOM 716 C CA . SER A 1 96 ? 10.184 -3.305 -13.198 1.00 83.31 96 SER A CA 1
ATOM 717 C C . SER A 1 96 ? 10.924 -3.613 -11.899 1.00 83.31 96 SER A C 1
ATOM 719 O O . SER A 1 96 ? 10.331 -4.107 -10.939 1.00 83.31 96 SER A O 1
ATOM 721 N N . ASP A 1 97 ? 12.213 -3.280 -11.851 1.00 84.56 97 ASP A N 1
ATOM 722 C CA . ASP A 1 97 ? 13.028 -3.382 -10.641 1.00 84.56 97 ASP A CA 1
ATOM 723 C C . ASP A 1 97 ? 13.834 -2.082 -10.448 1.00 84.56 97 ASP A C 1
ATOM 725 O O . ASP A 1 97 ? 14.714 -1.782 -11.262 1.00 84.56 97 ASP A O 1
ATOM 729 N N . PRO A 1 98 ? 13.529 -1.262 -9.424 1.00 91.56 98 PRO A N 1
ATOM 730 C CA . PRO A 1 98 ? 12.505 -1.472 -8.397 1.00 91.56 98 PRO A CA 1
ATOM 731 C C . PRO A 1 98 ? 11.067 -1.238 -8.890 1.00 91.56 98 PRO A C 1
ATOM 733 O O . PRO A 1 98 ? 10.792 -0.287 -9.627 1.00 91.56 98 PRO A O 1
ATOM 736 N N . LEU A 1 99 ? 10.119 -2.019 -8.365 1.00 94.69 99 LEU A N 1
ATOM 737 C CA . LEU A 1 99 ? 8.685 -1.746 -8.496 1.00 94.69 99 LEU A CA 1
ATOM 738 C C . LEU A 1 99 ? 8.296 -0.582 -7.577 1.00 94.69 99 LEU A C 1
ATOM 740 O O . LEU A 1 99 ? 8.575 -0.602 -6.375 1.00 94.69 99 LEU A O 1
ATOM 744 N N . ALA A 1 100 ? 7.577 0.404 -8.108 1.00 95.31 100 ALA A N 1
ATOM 745 C CA . ALA A 1 100 ? 6.981 1.454 -7.294 1.00 95.31 100 ALA A CA 1
ATOM 746 C C . ALA A 1 100 ? 5.588 1.044 -6.805 1.00 95.31 100 ALA A C 1
ATOM 748 O O . ALA A 1 100 ? 4.708 0.717 -7.595 1.00 95.31 100 ALA A O 1
ATOM 749 N N . LEU A 1 101 ? 5.353 1.101 -5.498 1.00 95.94 101 LEU A N 1
ATOM 750 C CA . LEU A 1 101 ? 4.059 0.836 -4.878 1.00 95.94 101 LEU A CA 1
ATOM 751 C C . LEU A 1 101 ? 3.495 2.125 -4.279 1.00 95.94 101 LEU A C 1
ATOM 753 O O . LEU A 1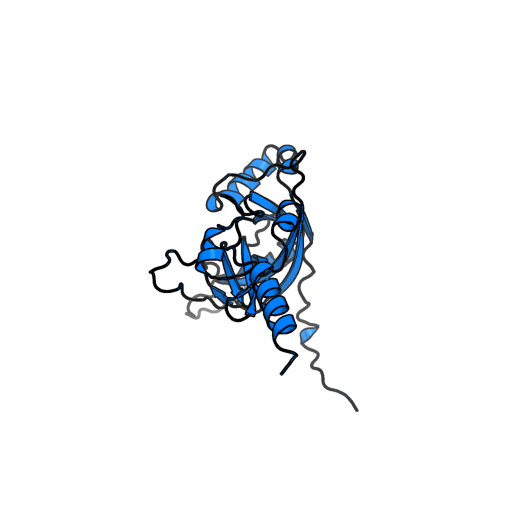 101 ? 4.022 2.652 -3.297 1.00 95.94 101 LEU A O 1
ATOM 757 N N . LEU A 1 102 ? 2.402 2.619 -4.862 1.00 95.56 102 LEU A N 1
ATOM 758 C CA . LEU A 1 102 ? 1.660 3.761 -4.338 1.00 95.56 102 LEU A CA 1
ATOM 759 C C . LEU A 1 102 ? 0.789 3.332 -3.156 1.00 95.56 102 LEU A C 1
ATOM 761 O O . LEU A 1 102 ? -0.064 2.448 -3.278 1.00 95.56 102 LEU A O 1
ATOM 765 N N . LEU A 1 103 ? 0.972 4.009 -2.027 1.00 93.94 103 LEU A N 1
ATOM 766 C CA . LEU A 1 103 ? 0.072 3.930 -0.894 1.00 93.94 103 LEU A CA 1
ATOM 767 C C . LEU A 1 103 ? -1.036 4.973 -1.074 1.00 93.94 103 LEU A C 1
ATOM 769 O O . LEU A 1 103 ? -0.800 6.179 -1.163 1.00 93.94 103 LEU A O 1
ATOM 773 N N . GLN A 1 104 ? -2.269 4.497 -1.157 1.00 87.06 104 GLN A N 1
ATOM 774 C CA . GLN A 1 104 ? -3.462 5.301 -1.329 1.00 87.06 104 GLN A CA 1
ATOM 775 C C . GLN A 1 104 ? -4.672 4.553 -0.772 1.00 87.06 104 GLN A C 1
ATOM 777 O O . GLN A 1 104 ? -4.848 3.363 -0.996 1.00 87.06 104 GLN A O 1
ATOM 782 N N . GLY A 1 105 ? -5.533 5.250 -0.041 1.00 73.06 105 GLY A N 1
ATOM 783 C CA . GLY A 1 105 ? -6.747 4.657 0.512 1.00 73.06 105 GLY A CA 1
ATOM 784 C C . GLY A 1 105 ? -7.502 5.669 1.355 1.00 73.06 105 GLY A C 1
ATOM 785 O O . GLY A 1 105 ? -6.894 6.399 2.144 1.00 73.06 105 GLY A O 1
ATOM 786 N N . GLU A 1 106 ? -8.817 5.731 1.174 1.00 71.00 106 GLU A N 1
ATOM 787 C CA . GLU A 1 106 ? -9.655 6.732 1.827 1.00 71.00 106 GLU A CA 1
ATOM 788 C C . GLU A 1 106 ? -9.835 6.434 3.318 1.00 71.00 106 GLU A C 1
ATOM 790 O O . GLU A 1 106 ? -10.210 5.332 3.717 1.00 71.00 106 GLU A O 1
ATOM 795 N N . THR A 1 107 ? -9.657 7.452 4.161 1.00 67.38 107 THR A N 1
ATOM 796 C CA . THR A 1 107 ? -9.983 7.374 5.594 1.00 67.38 107 THR A CA 1
ATOM 797 C C . THR A 1 107 ? -11.451 7.020 5.832 1.00 67.38 107 THR A C 1
ATOM 799 O O . THR A 1 107 ? -11.790 6.377 6.826 1.00 67.38 107 THR A O 1
ATOM 802 N N . ASP A 1 108 ? -12.347 7.421 4.930 1.00 66.06 108 ASP A N 1
ATOM 803 C CA . ASP A 1 108 ? -13.766 7.108 5.068 1.00 66.06 108 ASP A CA 1
ATOM 804 C C . ASP A 1 108 ? -14.023 5.601 4.984 1.00 66.06 108 ASP A C 1
ATOM 806 O O . ASP A 1 108 ? -14.884 5.101 5.710 1.00 66.06 108 ASP A O 1
ATOM 810 N N . ALA A 1 109 ? -13.201 4.847 4.248 1.00 64.31 109 ALA A N 1
ATOM 811 C CA . ALA A 1 109 ? -13.251 3.389 4.230 1.00 64.31 109 ALA A CA 1
ATOM 812 C C . ALA A 1 109 ? -13.067 2.788 5.635 1.00 64.31 109 ALA A C 1
ATOM 814 O O . ALA A 1 109 ? -13.784 1.863 6.015 1.00 64.31 109 ALA A O 1
ATOM 815 N N . ILE A 1 110 ? -12.179 3.364 6.452 1.00 68.69 110 ILE A N 1
ATOM 816 C CA . ILE A 1 110 ? -11.940 2.960 7.850 1.00 68.69 110 ILE A CA 1
ATOM 817 C C . ILE A 1 110 ? -13.197 3.189 8.687 1.00 68.69 110 ILE A C 1
ATOM 819 O O . ILE A 1 110 ? -13.631 2.307 9.429 1.00 68.69 110 ILE A O 1
ATOM 823 N N . ARG A 1 111 ? -13.819 4.368 8.541 1.00 69.19 111 ARG A N 1
ATOM 824 C CA . ARG A 1 111 ? -15.043 4.736 9.272 1.00 69.19 111 ARG A CA 1
ATOM 825 C C . ARG A 1 111 ? -16.213 3.830 8.904 1.00 69.19 111 ARG A C 1
ATOM 827 O O . ARG A 1 111 ? -17.010 3.482 9.772 1.00 69.19 111 ARG A O 1
ATOM 834 N N . LEU A 1 112 ? -16.331 3.469 7.629 1.00 72.38 112 LEU A N 1
ATOM 835 C CA . LEU A 1 112 ? -17.376 2.577 7.130 1.00 72.38 112 LEU A CA 1
ATOM 836 C C . LEU A 1 112 ? -17.199 1.144 7.637 1.00 72.38 112 LEU A C 1
ATOM 838 O O . LEU A 1 112 ? -18.187 0.490 7.960 1.00 72.38 112 LEU A O 1
ATOM 842 N N . GLN A 1 113 ? -15.952 0.692 7.757 1.00 73.69 113 GLN A N 1
ATOM 843 C CA . GLN A 1 113 ? -15.611 -0.671 8.168 1.00 73.69 113 GLN A CA 1
ATOM 844 C C . GLN A 1 113 ? -15.409 -0.827 9.681 1.00 73.69 113 GLN A C 1
ATOM 846 O O . GLN A 1 113 ? -15.153 -1.930 10.146 1.00 73.69 113 GLN A O 1
ATOM 851 N N . LYS A 1 114 ? -15.570 0.260 10.452 1.00 78.62 114 LYS A N 1
ATOM 852 C CA . LYS A 1 114 ? -15.483 0.291 11.924 1.00 78.62 114 LYS A CA 1
ATOM 853 C C . LYS A 1 114 ? -14.191 -0.307 12.491 1.00 78.62 114 LYS A C 1
ATOM 855 O O . LYS A 1 114 ? -14.199 -0.888 13.572 1.00 78.62 114 LYS A O 1
ATOM 860 N N . ILE A 1 115 ? -13.082 -0.132 11.787 1.00 80.94 115 ILE A N 1
ATOM 861 C CA . ILE A 1 115 ? -11.779 -0.596 12.262 1.00 80.94 115 ILE A CA 1
ATOM 862 C C . ILE A 1 115 ? -11.056 0.501 13.044 1.00 80.94 115 ILE A C 1
ATOM 864 O O . ILE A 1 115 ? -11.303 1.700 12.868 1.00 80.94 115 ILE A O 1
ATOM 868 N N . LYS A 1 116 ? -10.110 0.085 13.877 1.00 84.81 116 LYS A N 1
ATOM 869 C CA . LYS A 1 116 ? -9.192 0.954 14.605 1.00 84.81 116 LYS A CA 1
ATOM 870 C C . LYS A 1 116 ? -7.759 0.600 14.232 1.00 84.81 116 LYS A C 1
ATOM 872 O O . LYS A 1 116 ? -7.356 -0.549 14.357 1.00 84.81 116 LYS A O 1
ATOM 877 N N . MET A 1 117 ? -6.978 1.595 13.823 1.00 87.06 117 MET A N 1
ATOM 878 C CA . MET A 1 117 ? -5.549 1.401 13.582 1.00 87.06 117 MET A CA 1
ATOM 879 C C . MET A 1 117 ? -4.809 1.064 14.880 1.00 87.06 117 MET A C 1
ATOM 881 O O . MET A 1 117 ? -5.131 1.620 15.935 1.00 87.06 117 MET A O 1
ATOM 885 N N . VAL A 1 118 ? -3.806 0.186 14.797 1.00 87.50 118 VAL A N 1
ATOM 886 C CA . VAL A 1 118 ? -2.965 -0.169 15.952 1.00 87.50 118 VAL A CA 1
ATOM 887 C C . VAL A 1 118 ? -2.050 0.994 16.340 1.00 87.50 118 VAL A C 1
ATOM 889 O O . VAL A 1 118 ? -1.968 1.334 17.521 1.00 87.50 118 VAL A O 1
ATOM 892 N N . ALA A 1 119 ? -1.402 1.637 15.362 1.00 83.06 119 ALA A N 1
ATOM 893 C CA . ALA A 1 119 ? -0.511 2.762 15.636 1.00 83.06 119 ALA A CA 1
ATOM 894 C C . ALA A 1 119 ? -1.280 4.087 15.870 1.00 83.06 119 ALA A C 1
ATOM 896 O O . ALA A 1 119 ? -2.336 4.317 15.265 1.00 83.06 119 ALA A O 1
ATOM 897 N N . PRO A 1 120 ? -0.769 4.984 16.736 1.00 79.62 120 PRO A N 1
ATOM 898 C CA . PRO A 1 120 ? -1.366 6.292 16.986 1.00 79.62 120 PRO A CA 1
ATOM 899 C C . PRO A 1 120 ? -1.372 7.195 15.737 1.00 79.62 120 PRO A C 1
ATOM 901 O O . PRO A 1 120 ? -0.360 7.280 15.038 1.00 79.62 120 PRO A O 1
ATOM 904 N N . PRO A 1 121 ? -2.439 7.984 15.495 1.00 76.06 121 PRO A N 1
ATOM 905 C CA . PRO A 1 121 ? -2.517 8.860 14.322 1.00 76.06 121 PRO A CA 1
ATOM 906 C C . PRO A 1 121 ? -1.353 9.848 14.180 1.00 76.06 121 PRO A C 1
ATOM 908 O O . PRO A 1 121 ? -0.879 10.083 13.076 1.00 76.06 121 PRO A O 1
ATOM 911 N N . ALA A 1 122 ? -0.878 10.422 15.289 1.00 78.25 122 ALA A N 1
ATOM 912 C CA . ALA A 1 122 ? 0.211 11.401 15.271 1.00 78.25 122 ALA A CA 1
ATOM 913 C C . ALA A 1 122 ? 1.549 10.800 14.810 1.00 78.25 122 ALA A C 1
ATOM 915 O O . ALA A 1 122 ? 2.354 11.500 14.198 1.00 78.25 122 ALA A O 1
ATOM 916 N N . GLU A 1 123 ? 1.780 9.519 15.101 1.00 82.12 123 GLU A N 1
ATOM 917 C CA . GLU A 1 123 ? 2.974 8.795 14.661 1.00 82.12 123 GLU A CA 1
ATOM 918 C C . GLU A 1 123 ? 2.875 8.477 13.169 1.00 82.12 123 GLU A C 1
ATOM 920 O O . GLU A 1 123 ? 3.814 8.766 12.432 1.00 82.12 123 GLU A O 1
ATOM 925 N N . MET A 1 124 ? 1.691 8.054 12.708 1.00 83.94 124 MET A N 1
ATOM 926 C CA . MET A 1 124 ? 1.420 7.750 11.298 1.00 83.94 124 MET A CA 1
ATOM 927 C C . MET A 1 124 ? 1.667 8.923 10.337 1.00 83.94 124 MET A C 1
ATOM 929 O O . MET A 1 124 ? 1.967 8.704 9.169 1.00 83.94 124 MET A O 1
ATOM 933 N N . TYR A 1 125 ? 1.546 10.176 10.787 1.00 81.88 125 TYR A N 1
ATOM 934 C CA . TYR A 1 125 ? 1.883 11.335 9.944 1.00 81.88 125 TYR A CA 1
ATOM 935 C C . TYR A 1 125 ? 3.389 11.526 9.732 1.00 81.88 125 TYR A C 1
ATOM 937 O O . TYR A 1 125 ? 3.778 12.226 8.800 1.00 81.88 125 TYR A O 1
ATOM 945 N N . ARG A 1 126 ? 4.230 10.930 10.583 1.00 84.44 126 ARG A N 1
ATOM 946 C CA . ARG A 1 126 ? 5.694 11.025 10.495 1.00 84.44 126 ARG A CA 1
ATOM 947 C C . ARG A 1 126 ? 6.295 9.801 9.823 1.00 84.44 126 ARG A C 1
ATOM 949 O O . ARG A 1 126 ? 7.138 9.946 8.941 1.00 84.44 126 ARG A O 1
ATOM 956 N N . SER A 1 127 ? 5.867 8.626 10.267 1.00 89.81 127 SER A N 1
ATOM 957 C CA . SER A 1 127 ? 6.293 7.342 9.732 1.00 89.81 127 SER A CA 1
ATOM 958 C C . SER A 1 127 ? 5.137 6.354 9.781 1.00 89.81 127 SER A C 1
ATOM 960 O O . SER A 1 127 ? 4.341 6.357 10.722 1.00 89.81 127 SER A O 1
ATOM 962 N N . ILE A 1 128 ? 5.027 5.524 8.752 1.00 92.06 128 ILE A N 1
ATOM 963 C CA . ILE A 1 128 ? 4.028 4.468 8.663 1.00 92.06 128 ILE A CA 1
ATOM 964 C C . ILE A 1 128 ? 4.744 3.140 8.554 1.00 92.06 128 ILE A C 1
ATOM 966 O O . ILE A 1 128 ? 5.472 2.907 7.594 1.00 92.06 128 ILE A O 1
ATOM 970 N N . GLU A 1 129 ? 4.459 2.258 9.500 1.00 94.44 129 GLU A N 1
ATOM 971 C CA . GLU A 1 129 ? 4.929 0.882 9.492 1.00 94.44 129 GLU A CA 1
ATOM 972 C C . GLU A 1 129 ? 3.788 -0.057 9.103 1.00 94.44 129 GLU A C 1
ATOM 974 O O . GLU A 1 129 ? 2.657 0.058 9.593 1.00 94.44 129 GLU A O 1
ATOM 979 N N . GLY A 1 130 ? 4.082 -0.998 8.215 1.00 94.88 130 GLY A N 1
ATOM 980 C CA . GLY A 1 130 ? 3.107 -1.964 7.735 1.00 94.88 130 GLY A CA 1
ATOM 981 C C . GLY A 1 130 ? 3.751 -3.232 7.207 1.00 94.88 130 GLY A C 1
ATOM 982 O O . GLY A 1 130 ? 4.940 -3.477 7.398 1.00 94.88 130 GLY A O 1
ATOM 983 N N . ILE A 1 131 ? 2.944 -4.050 6.541 1.00 95.88 131 ILE A N 1
ATOM 984 C CA . ILE A 1 131 ? 3.354 -5.323 5.955 1.00 95.88 131 ILE A CA 1
ATOM 985 C C . ILE A 1 131 ? 3.000 -5.314 4.473 1.00 95.88 131 ILE A C 1
ATOM 987 O O . ILE A 1 131 ? 1.867 -4.996 4.106 1.00 95.88 131 ILE A O 1
ATOM 991 N N . ILE A 1 132 ? 3.955 -5.698 3.634 1.00 95.88 132 ILE A N 1
ATOM 992 C CA . ILE A 1 132 ? 3.700 -6.113 2.258 1.00 95.88 132 ILE A CA 1
ATOM 993 C C . ILE A 1 132 ? 3.570 -7.628 2.246 1.00 95.88 132 ILE A C 1
ATOM 995 O O . ILE A 1 132 ? 4.488 -8.335 2.658 1.00 95.88 132 ILE A O 1
ATOM 999 N N . SER A 1 133 ? 2.427 -8.114 1.778 1.00 94.12 133 SER A N 1
ATOM 1000 C CA . SER A 1 133 ? 2.142 -9.534 1.579 1.00 94.12 133 SER A CA 1
ATOM 1001 C C . SER A 1 133 ? 2.100 -9.859 0.090 1.00 94.12 133 SER A C 1
ATOM 1003 O O . SER A 1 133 ? 1.620 -9.051 -0.708 1.00 94.12 133 SER A O 1
ATOM 1005 N N . ILE A 1 134 ? 2.603 -11.037 -0.274 1.00 92.56 134 ILE A N 1
ATOM 1006 C CA . ILE A 1 134 ? 2.775 -11.477 -1.660 1.00 92.56 134 ILE A CA 1
ATOM 1007 C C . ILE A 1 134 ? 1.812 -12.630 -1.933 1.00 92.56 134 ILE A C 1
ATOM 1009 O O . ILE A 1 134 ? 1.848 -13.644 -1.240 1.00 92.56 134 ILE A O 1
ATOM 1013 N N . PHE A 1 135 ? 0.977 -12.506 -2.959 1.00 91.19 135 PHE A N 1
ATOM 1014 C CA . PHE A 1 135 ? -0.041 -13.497 -3.306 1.00 91.19 135 PHE A CA 1
ATOM 1015 C C . PHE A 1 135 ? 0.058 -13.902 -4.772 1.00 91.19 135 PHE A C 1
ATOM 1017 O O . PHE A 1 135 ? 0.215 -13.045 -5.636 1.00 91.19 135 PHE A O 1
ATOM 1024 N N . ALA A 1 136 ? -0.114 -15.190 -5.067 1.00 88.88 136 ALA A N 1
ATOM 1025 C CA . ALA A 1 136 ? -0.450 -15.621 -6.421 1.00 88.88 136 ALA A CA 1
ATOM 1026 C C . ALA A 1 136 ? -1.961 -15.484 -6.630 1.00 88.88 136 ALA A C 1
ATOM 1028 O O . ALA A 1 136 ? -2.753 -15.998 -5.838 1.00 88.88 136 ALA A O 1
ATOM 1029 N N . VAL A 1 137 ? -2.369 -14.783 -7.684 1.00 88.12 137 VAL A N 1
ATOM 1030 C CA . VAL A 1 137 ? -3.780 -14.536 -7.999 1.00 88.12 137 VAL A CA 1
ATOM 1031 C C . VAL A 1 137 ? -4.069 -14.775 -9.483 1.00 88.12 137 VAL A C 1
ATOM 1033 O O . VAL A 1 137 ? -3.154 -14.691 -10.304 1.00 88.12 137 VAL A O 1
ATOM 1036 N N . PRO A 1 138 ? -5.329 -15.051 -9.864 1.00 84.12 138 PRO A N 1
ATOM 1037 C CA . PRO A 1 138 ? -5.716 -15.102 -11.271 1.00 84.12 138 PRO A CA 1
ATOM 1038 C C . PRO A 1 138 ? -5.405 -13.779 -11.980 1.00 84.12 138 PRO A C 1
ATOM 1040 O O . PRO A 1 138 ? -5.664 -12.706 -11.433 1.00 84.12 138 PRO A O 1
ATOM 1043 N N . GLY A 1 139 ? -4.883 -13.842 -13.208 1.00 75.88 139 GLY A N 1
ATOM 1044 C CA . GLY A 1 139 ? -4.440 -12.649 -13.930 1.00 75.88 139 GLY A CA 1
ATOM 1045 C C . GLY A 1 139 ? -5.530 -11.625 -14.277 1.00 75.88 139 GLY A C 1
ATOM 1046 O O . GLY A 1 139 ? -5.195 -10.483 -14.589 1.00 75.88 139 GLY A O 1
ATOM 1047 N N . ASP A 1 140 ? -6.808 -12.007 -14.203 1.00 81.69 140 ASP A N 1
ATOM 1048 C CA . ASP A 1 140 ? -7.973 -11.147 -14.447 1.00 81.69 140 ASP A CA 1
ATOM 1049 C C . ASP A 1 140 ? -8.602 -10.559 -13.171 1.00 81.69 140 ASP A C 1
ATOM 1051 O O . ASP A 1 140 ? -9.658 -9.931 -13.242 1.00 81.69 140 ASP A O 1
ATOM 1055 N N . LEU A 1 141 ? -7.978 -10.761 -12.006 1.00 86.88 141 LEU A N 1
ATOM 1056 C CA . LEU A 1 141 ? -8.452 -10.187 -10.751 1.00 86.88 141 LEU A CA 1
ATOM 1057 C C . LEU A 1 141 ? -8.362 -8.653 -10.788 1.00 86.88 141 LEU A C 1
ATOM 1059 O O . LEU A 1 141 ? -7.275 -8.087 -10.899 1.00 86.88 141 LEU A O 1
ATOM 1063 N N . ASP A 1 142 ? -9.504 -7.985 -10.630 1.00 87.31 142 ASP A N 1
ATOM 1064 C CA . ASP A 1 142 ? -9.554 -6.537 -10.433 1.00 87.31 142 ASP A CA 1
ATOM 1065 C C . ASP A 1 142 ? -9.183 -6.184 -8.984 1.00 87.31 142 ASP A C 1
ATOM 1067 O O . ASP A 1 142 ? -9.915 -6.494 -8.039 1.00 87.31 142 ASP A O 1
ATOM 1071 N N . VAL A 1 143 ? -8.023 -5.547 -8.819 1.00 88.25 143 VAL A N 1
ATOM 1072 C CA . VAL A 1 143 ? -7.460 -5.157 -7.517 1.00 88.25 143 VAL A CA 1
ATOM 1073 C C . VAL A 1 143 ? -7.666 -3.678 -7.200 1.00 88.25 143 VAL A C 1
ATOM 1075 O O . VAL A 1 143 ? -7.367 -3.247 -6.088 1.00 88.25 143 VAL A O 1
ATOM 1078 N N . ASP A 1 144 ? -8.227 -2.889 -8.119 1.00 87.19 144 ASP A N 1
ATOM 1079 C CA . ASP A 1 144 ? -8.536 -1.483 -7.853 1.00 87.19 144 ASP A CA 1
ATOM 1080 C C . ASP A 1 144 ? -9.450 -1.282 -6.623 1.00 87.19 144 ASP A C 1
ATOM 1082 O O . ASP A 1 144 ? -9.254 -0.334 -5.855 1.00 87.19 144 ASP A O 1
ATOM 1086 N N . PRO A 1 145 ? -10.433 -2.147 -6.341 1.00 87.38 145 PRO A N 1
ATOM 1087 C CA . PRO A 1 145 ? -11.270 -1.982 -5.154 1.00 87.38 145 PRO A CA 1
ATOM 1088 C C . PRO A 1 145 ? -10.568 -2.297 -3.821 1.00 87.38 145 PRO A C 1
ATOM 1090 O O . PRO A 1 145 ? -11.183 -2.132 -2.764 1.00 87.38 145 PRO A O 1
ATOM 1093 N N . PHE A 1 146 ? -9.330 -2.811 -3.840 1.00 90.25 146 PHE A N 1
ATOM 1094 C CA . PHE A 1 146 ? -8.684 -3.361 -2.644 1.00 90.25 146 PHE A CA 1
ATOM 1095 C C . PHE A 1 146 ? -8.181 -2.277 -1.689 1.00 90.25 146 PHE A C 1
ATOM 1097 O O . PHE A 1 146 ? -8.461 -2.406 -0.498 1.00 90.25 146 PHE A O 1
ATOM 1104 N N . PRO A 1 147 ? -7.469 -1.218 -2.129 1.00 90.19 147 PRO A N 1
ATOM 1105 C CA . PRO A 1 147 ? -7.035 -0.174 -1.209 1.00 90.19 147 PRO A CA 1
ATOM 1106 C C . PRO A 1 147 ? -8.209 0.544 -0.536 1.00 90.19 147 PRO A C 1
ATOM 1108 O O . PRO A 1 147 ? -9.175 0.951 -1.178 1.00 90.19 147 PRO A O 1
ATOM 1111 N N . GLY A 1 148 ? -8.117 0.674 0.786 1.00 87.75 148 GLY A N 1
ATOM 1112 C CA . GLY A 1 148 ? -9.214 1.040 1.676 1.00 87.75 148 GLY A CA 1
ATOM 1113 C C . GLY A 1 148 ? -9.977 -0.161 2.242 1.00 87.75 148 GLY A C 1
ATOM 1114 O O . GLY A 1 148 ? -10.660 0.006 3.243 1.00 87.75 148 GLY A O 1
ATOM 1115 N N . GLY A 1 149 ? -9.865 -1.356 1.662 1.00 89.44 149 GLY A N 1
ATOM 1116 C CA . GLY A 1 149 ? -10.472 -2.596 2.155 1.00 89.44 149 GLY A CA 1
ATOM 1117 C C . GLY A 1 149 ? -9.714 -3.248 3.318 1.00 89.44 149 GLY A C 1
ATOM 1118 O O . GLY A 1 149 ? -8.705 -2.732 3.802 1.00 89.44 149 GLY A O 1
ATOM 1119 N N . LEU A 1 150 ? -10.199 -4.409 3.759 1.00 90.38 150 LEU A N 1
ATOM 1120 C CA . LEU A 1 150 ? -9.614 -5.202 4.843 1.00 90.38 150 LEU A CA 1
ATOM 1121 C C . LEU A 1 150 ? -8.984 -6.491 4.342 1.00 90.38 150 LEU A C 1
ATOM 1123 O O . LEU A 1 150 ? -9.553 -7.185 3.503 1.00 90.38 150 LEU A O 1
ATOM 1127 N N . LEU A 1 151 ? -7.867 -6.855 4.954 1.00 91.56 151 LEU A N 1
ATOM 1128 C CA . LEU A 1 151 ? -7.219 -8.148 4.824 1.00 91.56 151 LEU A CA 1
ATOM 1129 C C . LEU A 1 151 ? -7.312 -8.895 6.162 1.00 91.56 151 LEU A C 1
ATOM 1131 O O . LEU A 1 151 ? -6.842 -8.409 7.190 1.00 91.56 151 LEU A O 1
ATOM 1135 N N . HIS A 1 152 ? -7.915 -10.082 6.140 1.00 90.00 152 HIS A N 1
ATOM 1136 C CA . HIS A 1 152 ? -7.962 -11.019 7.263 1.00 90.00 152 HIS A CA 1
ATOM 1137 C C . HIS A 1 152 ? -7.267 -12.316 6.850 1.00 90.00 152 HIS A C 1
ATOM 1139 O O . HIS A 1 152 ? -7.862 -13.160 6.177 1.00 90.00 152 HIS A O 1
ATOM 1145 N N . GLY A 1 153 ? -5.991 -12.471 7.209 1.00 86.69 153 GLY A N 1
ATOM 1146 C CA . GLY A 1 153 ? -5.174 -13.574 6.699 1.00 86.69 153 GLY A CA 1
ATOM 1147 C C . GLY A 1 153 ? -5.092 -13.518 5.171 1.00 86.69 153 GLY A C 1
ATOM 1148 O O . GLY A 1 153 ? -4.494 -12.598 4.626 1.00 86.69 153 GLY A O 1
ATOM 1149 N N . HIS A 1 154 ? -5.734 -14.467 4.485 1.00 89.00 154 HIS A N 1
ATOM 1150 C CA . HIS A 1 154 ? -5.795 -14.536 3.015 1.00 89.00 154 HIS A CA 1
ATOM 1151 C C . HIS A 1 154 ? -7.122 -14.021 2.434 1.00 89.00 154 HIS A C 1
ATOM 1153 O O . HIS A 1 154 ? -7.376 -14.149 1.242 1.00 89.00 154 HIS A O 1
ATOM 1159 N N . GLN A 1 155 ? -8.008 -13.465 3.261 1.00 91.62 155 GLN A N 1
ATOM 1160 C CA . GLN A 1 155 ? -9.312 -12.982 2.821 1.00 91.62 155 GLN A CA 1
ATOM 1161 C C . GLN A 1 155 ? -9.307 -11.462 2.669 1.00 91.62 155 GLN A C 1
ATOM 1163 O O . GLN A 1 155 ? -9.167 -10.734 3.652 1.00 91.62 155 GLN A O 1
ATOM 1168 N N . VAL A 1 156 ? -9.529 -10.984 1.446 1.00 90.69 156 VAL A N 1
ATOM 1169 C CA . VAL A 1 156 ? -9.719 -9.563 1.148 1.00 90.69 156 VAL A CA 1
ATOM 1170 C C . VAL A 1 156 ? -11.201 -9.230 1.167 1.00 90.69 156 VAL A C 1
ATOM 1172 O O . VAL A 1 156 ? -12.012 -9.900 0.538 1.00 90.69 156 VAL A O 1
ATOM 1175 N N . THR A 1 157 ? -11.569 -8.166 1.863 1.00 89.62 157 THR A N 1
ATOM 1176 C CA . THR A 1 157 ? -12.892 -7.550 1.781 1.00 89.62 157 THR A CA 1
ATOM 1177 C C . THR A 1 157 ? -12.707 -6.144 1.220 1.00 89.62 157 THR A C 1
ATOM 1179 O O . THR A 1 157 ? -12.153 -5.301 1.923 1.00 89.62 157 THR A O 1
ATOM 1182 N N . PRO A 1 158 ? -13.106 -5.886 -0.039 1.00 86.56 158 PRO A N 1
ATOM 1183 C CA . PRO A 1 158 ? -12.993 -4.562 -0.647 1.00 86.56 158 PRO A CA 1
ATOM 1184 C C . PRO A 1 158 ? -13.720 -3.478 0.152 1.00 86.56 158 PRO A C 1
ATOM 1186 O O . PRO A 1 158 ? -14.568 -3.770 0.997 1.00 86.56 158 PRO A O 1
ATOM 1189 N N . VAL A 1 159 ? -13.434 -2.210 -0.146 1.00 79.62 159 VAL A N 1
ATOM 1190 C CA . VAL A 1 159 ? -14.141 -1.095 0.494 1.00 79.62 159 VAL A CA 1
ATOM 1191 C C . VAL A 1 159 ? -15.646 -1.138 0.192 1.00 79.62 159 VAL A C 1
ATOM 1193 O O . VAL A 1 159 ? -16.081 -1.352 -0.942 1.00 79.62 159 VAL A O 1
ATOM 1196 N N . ALA A 1 160 ? -16.474 -0.905 1.211 1.00 70.19 160 ALA A N 1
ATOM 1197 C CA . ALA A 1 160 ? -17.911 -0.752 1.019 1.00 70.19 160 ALA A CA 1
ATOM 1198 C C . ALA A 1 160 ? -18.210 0.575 0.302 1.00 70.19 160 ALA A C 1
ATOM 1200 O O . ALA A 1 160 ? -17.973 1.648 0.852 1.00 70.19 160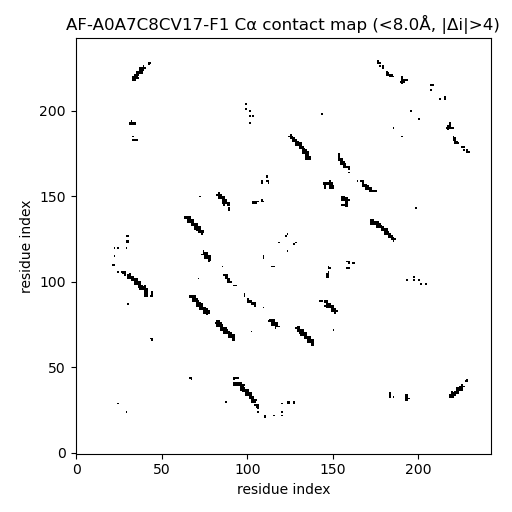 ALA A O 1
ATOM 1201 N N . GLY A 1 161 ? -18.793 0.513 -0.899 1.00 64.94 161 GLY A N 1
ATOM 1202 C CA . GLY A 1 161 ? -19.127 1.708 -1.689 1.00 64.94 161 GLY A CA 1
ATOM 1203 C C . GLY A 1 161 ? -20.210 2.611 -1.076 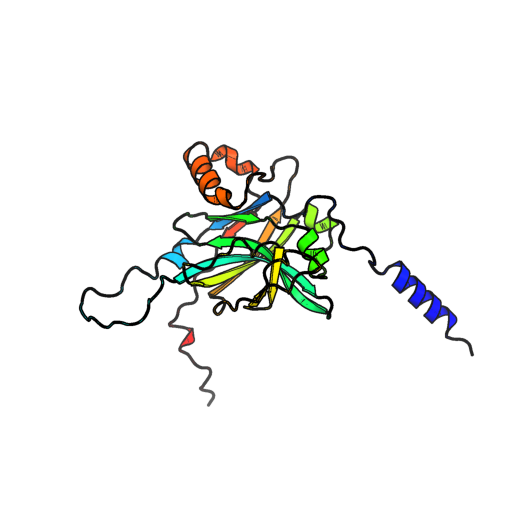1.00 64.94 161 GLY A C 1
ATOM 1204 O O . GLY A 1 161 ? -20.412 3.731 -1.536 1.00 64.94 161 GLY A O 1
ATOM 1205 N N . SER A 1 162 ? -20.935 2.155 -0.046 1.00 65.62 162 SER A N 1
ATOM 1206 C CA . SER A 1 162 ? -21.858 2.997 0.729 1.00 65.62 162 SER A CA 1
ATOM 1207 C C . SER A 1 162 ? -22.194 2.390 2.097 1.00 65.62 162 SER A C 1
ATOM 1209 O O . SER A 1 162 ? -22.106 1.180 2.287 1.00 65.62 162 SER A O 1
ATOM 1211 N N . ARG A 1 163 ? -22.673 3.220 3.041 1.00 62.25 163 ARG A N 1
ATOM 1212 C CA . ARG A 1 163 ? -23.167 2.771 4.365 1.00 62.25 163 ARG A CA 1
ATOM 1213 C C . ARG A 1 163 ? -24.417 1.891 4.313 1.00 62.25 163 ARG A C 1
ATOM 1215 O O . ARG A 1 163 ? -24.715 1.226 5.298 1.00 62.25 163 ARG A O 1
ATOM 1222 N N . GLN A 1 164 ? -25.194 1.979 3.237 1.00 63.22 164 GLN A N 1
ATOM 1223 C CA . GLN A 1 164 ? -26.531 1.379 3.137 1.00 63.22 164 GLN A CA 1
ATOM 1224 C C . GLN A 1 164 ? -26.602 0.249 2.100 1.00 63.22 164 GLN A C 1
ATOM 1226 O O . GLN A 1 164 ? -27.644 -0.387 1.965 1.00 63.22 164 GLN A O 1
ATOM 1231 N N . GLY A 1 165 ? -25.515 0.004 1.367 1.00 64.69 165 GLY A N 1
ATOM 1232 C CA . GLY A 1 165 ? -25.420 -1.082 0.401 1.00 64.69 165 GLY A CA 1
ATOM 1233 C C . GLY A 1 165 ? -25.126 -2.431 1.063 1.00 64.69 165 GLY A C 1
ATOM 1234 O O . GLY A 1 165 ? -24.702 -2.476 2.221 1.00 64.69 165 GLY A O 1
ATOM 1235 N N . PRO A 1 166 ? -25.336 -3.541 0.335 1.00 65.31 166 PRO A N 1
ATOM 1236 C CA . PRO A 1 166 ? -24.852 -4.839 0.780 1.00 65.31 166 PRO A CA 1
ATOM 1237 C C . PRO A 1 166 ? -23.324 -4.789 0.956 1.00 65.31 166 PRO A C 1
ATOM 1239 O O . PRO A 1 166 ? -22.648 -4.095 0.188 1.00 65.31 166 PRO A O 1
ATOM 1242 N N . PRO A 1 167 ? -22.770 -5.504 1.951 1.00 68.19 167 PRO A N 1
ATOM 1243 C CA . PRO A 1 167 ? -21.328 -5.583 2.112 1.00 68.19 167 PRO A CA 1
ATOM 1244 C C . PRO A 1 167 ? -20.703 -6.195 0.849 1.00 68.19 167 PRO A C 1
ATOM 1246 O O . PRO A 1 167 ? -21.295 -7.104 0.252 1.00 68.19 167 PRO A O 1
ATOM 1249 N N . PRO A 1 168 ? -19.531 -5.703 0.419 1.00 76.62 168 PRO A N 1
ATOM 1250 C CA . PRO A 1 168 ? -18.828 -6.280 -0.713 1.00 76.62 168 PRO A CA 1
ATOM 1251 C C . PRO A 1 168 ? -18.487 -7.741 -0.420 1.00 76.62 168 PRO A C 1
ATOM 1253 O O . PRO A 1 168 ? -18.247 -8.131 0.725 1.00 76.62 168 PRO A O 1
ATOM 1256 N N . SER A 1 169 ? -18.495 -8.562 -1.468 1.00 82.62 169 SER A N 1
ATOM 1257 C CA . SER A 1 169 ? -18.131 -9.970 -1.332 1.00 82.62 169 SER A CA 1
ATOM 1258 C C . SER A 1 169 ? -16.651 -10.084 -1.006 1.00 82.62 169 SER A C 1
ATOM 1260 O O . SER A 1 169 ? -15.816 -9.462 -1.662 1.00 82.62 169 SER A O 1
ATOM 1262 N N . SER A 1 170 ? -16.332 -10.888 0.002 1.00 87.44 170 SER A N 1
ATOM 1263 C CA . SER A 1 170 ? -14.947 -11.192 0.322 1.00 87.44 170 SER A CA 1
ATOM 1264 C C . SER A 1 170 ? -14.347 -12.129 -0.726 1.00 87.44 170 SER A C 1
ATOM 1266 O O . SER A 1 170 ? -14.999 -13.063 -1.193 1.00 87.44 170 SER A O 1
ATOM 1268 N N . ILE A 1 171 ? -13.086 -11.890 -1.056 1.00 89.12 171 ILE A N 1
ATOM 1269 C CA . ILE A 1 171 ? -12.296 -12.629 -2.033 1.00 89.12 171 ILE A CA 1
ATOM 1270 C C . ILE A 1 171 ? -11.248 -13.419 -1.253 1.00 89.12 171 ILE A C 1
ATOM 1272 O O . ILE A 1 171 ? -10.503 -12.847 -0.458 1.00 89.12 171 ILE A O 1
ATOM 1276 N N . LEU A 1 172 ? -11.209 -14.736 -1.451 1.00 89.00 172 LEU A N 1
ATOM 1277 C CA . LEU A 1 172 ? -10.157 -15.579 -0.894 1.00 89.00 172 LEU A CA 1
ATOM 1278 C C . LEU A 1 172 ? -8.962 -15.560 -1.849 1.00 89.00 172 LEU A C 1
ATOM 1280 O O . LEU A 1 172 ? -9.094 -15.949 -3.009 1.00 89.00 172 LEU A O 1
ATOM 1284 N N . LEU A 1 173 ? -7.820 -15.092 -1.361 1.00 88.25 173 LEU A N 1
ATOM 1285 C CA . LEU A 1 173 ? -6.543 -15.185 -2.055 1.00 88.25 173 LEU A CA 1
ATOM 1286 C C . LEU A 1 173 ? -5.918 -16.561 -1.804 1.00 88.25 173 LEU A C 1
ATOM 1288 O O . LEU A 1 173 ? -6.273 -17.250 -0.845 1.00 88.25 173 LEU A O 1
ATOM 1292 N N . ALA A 1 174 ? -4.981 -16.954 -2.668 1.00 84.25 174 ALA A N 1
ATOM 1293 C CA . ALA A 1 174 ? -4.131 -18.109 -2.404 1.00 84.25 174 ALA A CA 1
ATOM 1294 C C . ALA A 1 174 ? -3.295 -17.897 -1.129 1.00 84.25 174 ALA A C 1
ATOM 1296 O O . ALA A 1 174 ? -3.249 -16.794 -0.574 1.00 84.25 174 ALA A O 1
ATOM 1297 N N . ASP A 1 175 ? -2.611 -18.947 -0.679 1.00 80.06 175 ASP A N 1
ATOM 1298 C CA . ASP A 1 175 ? -1.678 -18.814 0.433 1.00 80.06 175 ASP A CA 1
ATO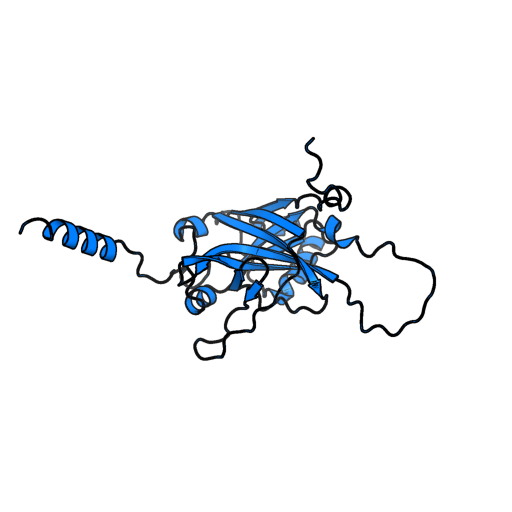M 1299 C C . ASP A 1 175 ? -0.594 -17.780 0.107 1.00 80.06 175 ASP A C 1
ATOM 1301 O O . ASP A 1 175 ? -0.104 -17.679 -1.025 1.00 80.06 175 ASP A O 1
ATOM 1305 N N . SER A 1 176 ? -0.256 -16.976 1.116 1.00 80.81 176 SER A N 1
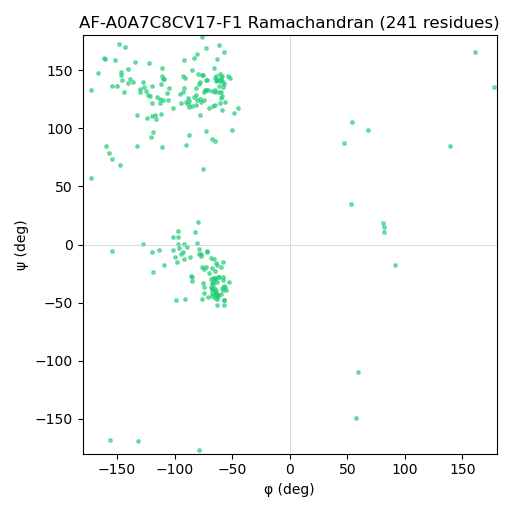ATOM 1306 C CA . SER A 1 176 ? 0.796 -15.973 0.996 1.00 80.81 176 SER A CA 1
ATOM 1307 C C . SER A 1 176 ? 2.120 -16.646 0.634 1.00 80.81 176 SER A C 1
ATOM 1309 O O . SER A 1 176 ? 2.570 -17.561 1.323 1.00 80.81 176 SER A O 1
ATOM 1311 N N . ARG A 1 177 ? 2.774 -16.158 -0.422 1.00 84.19 177 ARG A N 1
ATOM 1312 C CA . ARG A 1 177 ? 4.126 -16.578 -0.822 1.00 84.19 177 ARG A CA 1
ATOM 1313 C C . ARG A 1 177 ? 5.217 -15.954 0.047 1.00 84.19 177 ARG A C 1
ATOM 1315 O O . ARG A 1 177 ? 6.378 -16.333 -0.054 1.00 84.19 177 ARG A O 1
ATOM 1322 N N . GLY A 1 178 ? 4.854 -14.987 0.884 1.00 86.94 178 GLY A N 1
ATOM 1323 C CA . GLY A 1 178 ? 5.779 -14.298 1.765 1.00 86.94 178 GLY A CA 1
ATOM 1324 C C . GLY A 1 178 ? 5.227 -12.966 2.246 1.00 86.94 178 GLY A C 1
ATOM 1325 O O . GLY A 1 178 ? 4.256 -12.421 1.715 1.00 86.94 178 GLY A O 1
ATOM 1326 N N . SER A 1 179 ? 5.866 -12.426 3.275 1.00 91.00 179 SER A N 1
ATOM 1327 C CA . SER A 1 179 ? 5.569 -11.088 3.766 1.00 91.00 179 SER A CA 1
ATOM 1328 C C . SER A 1 179 ? 6.817 -10.408 4.297 1.00 91.00 179 SER A C 1
ATOM 1330 O O . SER A 1 179 ? 7.681 -11.070 4.871 1.00 91.00 179 SER A O 1
ATOM 1332 N N . ILE A 1 180 ? 6.874 -9.089 4.170 1.00 94.56 180 ILE A N 1
ATOM 1333 C CA . ILE A 1 180 ? 7.960 -8.265 4.693 1.00 94.56 180 ILE A CA 1
ATOM 1334 C C . ILE A 1 180 ? 7.397 -6.987 5.309 1.00 94.56 180 ILE A C 1
ATOM 1336 O O . ILE A 1 180 ? 6.433 -6.413 4.800 1.00 94.56 180 ILE A O 1
ATOM 1340 N N . SER A 1 181 ? 7.987 -6.545 6.416 1.00 96.06 181 SER A N 1
ATOM 1341 C CA . SER A 1 181 ? 7.645 -5.254 7.006 1.00 96.06 181 SER A CA 1
ATOM 1342 C C . SER A 1 181 ? 8.192 -4.115 6.149 1.00 96.06 181 SER A C 1
ATOM 1344 O O . SER A 1 181 ? 9.312 -4.195 5.648 1.00 96.06 181 SER A O 1
ATOM 1346 N N . PHE A 1 182 ? 7.426 -3.040 6.016 1.00 95.56 182 PHE A N 1
ATOM 1347 C CA . PHE A 1 182 ? 7.879 -1.808 5.381 1.00 95.56 182 PHE A CA 1
ATOM 1348 C C . PHE A 1 182 ? 7.753 -0.634 6.341 1.00 95.56 182 PHE A C 1
ATOM 1350 O O . PHE A 1 182 ? 6.906 -0.639 7.235 1.00 95.56 182 PHE A O 1
ATOM 1357 N N . GLU A 1 183 ? 8.559 0.391 6.088 1.00 95.25 183 GLU A N 1
ATOM 1358 C CA . GLU A 1 183 ? 8.450 1.685 6.743 1.00 95.25 183 GLU A CA 1
ATOM 1359 C C . GLU A 1 183 ? 8.444 2.799 5.687 1.00 95.25 183 GLU A C 1
ATOM 1361 O O . GLU A 1 183 ? 9.272 2.814 4.772 1.00 95.25 183 GLU A O 1
ATOM 1366 N N . ALA A 1 184 ? 7.489 3.721 5.803 1.00 93.81 184 ALA A N 1
ATOM 1367 C CA . ALA A 1 184 ? 7.330 4.880 4.936 1.00 93.81 184 ALA A CA 1
ATOM 1368 C C . ALA A 1 184 ? 7.505 6.160 5.757 1.00 93.81 184 ALA A C 1
ATOM 1370 O O . ALA A 1 184 ? 6.642 6.497 6.567 1.00 93.81 184 ALA A O 1
ATOM 1371 N N . HIS A 1 185 ? 8.586 6.895 5.524 1.00 90.69 185 HIS A N 1
ATOM 1372 C CA . HIS A 1 185 ? 8.856 8.162 6.197 1.00 90.69 185 HIS A CA 1
ATOM 1373 C C . HIS A 1 185 ? 8.315 9.341 5.389 1.00 90.69 185 HIS A C 1
ATOM 1375 O O . HIS A 1 185 ? 8.371 9.341 4.161 1.00 90.69 185 HIS A O 1
ATOM 1381 N N . CYS A 1 186 ? 7.827 10.367 6.086 1.00 81.31 186 CYS A N 1
ATOM 1382 C CA . CYS A 1 186 ? 7.369 11.614 5.481 1.00 81.31 186 CYS A CA 1
ATOM 1383 C C . CYS A 1 186 ? 8.180 12.801 6.028 1.00 81.31 186 CYS A C 1
ATOM 1385 O O . CYS A 1 186 ? 7.829 13.400 7.044 1.00 81.31 186 CYS A O 1
ATOM 1387 N N . ASP A 1 187 ? 9.263 13.161 5.339 1.00 83.38 187 ASP A N 1
ATOM 1388 C CA . ASP A 1 187 ? 9.989 14.421 5.525 1.00 83.38 187 ASP A CA 1
ATOM 1389 C C . ASP A 1 187 ? 9.350 15.508 4.648 1.00 83.38 187 ASP A C 1
ATOM 1391 O O . ASP A 1 187 ? 9.699 15.668 3.480 1.00 83.38 187 ASP A O 1
ATOM 1395 N N . GLU A 1 188 ? 8.422 16.287 5.212 1.00 76.81 188 GLU A N 1
ATOM 1396 C CA . GLU A 1 188 ? 7.698 17.347 4.488 1.00 76.81 188 GLU A CA 1
ATOM 1397 C C . GLU A 1 188 ? 8.607 18.427 3.865 1.00 76.81 188 GLU A C 1
ATOM 1399 O O . GLU A 1 188 ? 8.148 19.200 3.025 1.00 76.81 188 GLU A O 1
ATOM 1404 N N . GLN A 1 189 ? 9.885 18.516 4.260 1.00 82.12 189 GLN A N 1
ATOM 1405 C CA . GLN A 1 189 ? 10.823 19.487 3.688 1.00 82.12 189 GLN A CA 1
ATOM 1406 C C . GLN A 1 189 ? 11.477 18.993 2.396 1.00 82.12 189 GLN A C 1
ATOM 1408 O O . GLN A 1 189 ? 11.886 19.810 1.570 1.00 82.12 189 GLN A O 1
ATOM 1413 N N . LYS A 1 190 ? 11.620 17.674 2.237 1.00 85.00 190 LYS A N 1
ATOM 1414 C CA . LYS A 1 190 ? 12.374 17.058 1.132 1.00 85.00 190 LYS A CA 1
ATOM 1415 C C . LYS A 1 190 ? 11.523 16.163 0.246 1.00 85.00 190 LYS A C 1
ATOM 1417 O O . LYS A 1 190 ? 11.885 15.952 -0.909 1.00 85.00 190 LYS A O 1
ATOM 1422 N N . GLN A 1 191 ? 10.421 15.649 0.780 1.00 86.56 191 GLN A N 1
ATOM 1423 C CA . GLN A 1 191 ? 9.571 14.676 0.119 1.00 86.56 191 GLN A CA 1
ATOM 1424 C C . GLN A 1 191 ? 8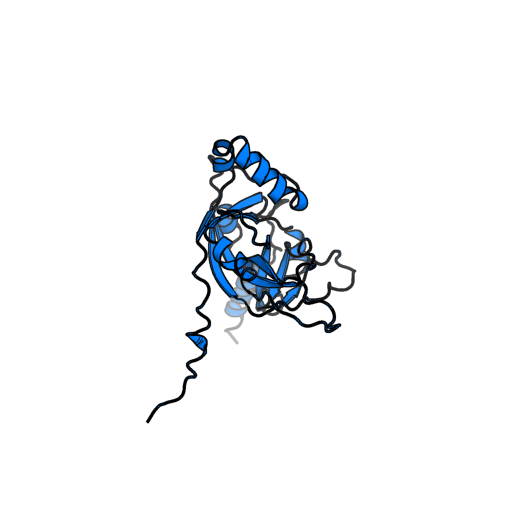.218 15.273 -0.268 1.00 86.56 191 GLN A C 1
ATOM 1426 O O . GLN A 1 191 ? 7.645 16.125 0.412 1.00 86.56 191 GLN A O 1
ATOM 1431 N N . GLN A 1 192 ? 7.710 14.811 -1.403 1.00 88.88 192 GLN A N 1
ATOM 1432 C CA . GLN A 1 192 ? 6.447 15.197 -2.000 1.00 88.88 192 GLN A CA 1
ATOM 1433 C C . GLN A 1 192 ? 5.553 13.973 -2.111 1.00 88.88 192 GLN A C 1
ATOM 1435 O O . GLN A 1 192 ? 5.964 12.920 -2.581 1.00 88.88 192 GLN A O 1
ATOM 1440 N N . ARG A 1 193 ? 4.282 14.138 -1.753 1.00 89.62 193 ARG A N 1
ATOM 1441 C CA . ARG A 1 193 ? 3.271 13.096 -1.945 1.00 89.62 193 ARG A CA 1
ATOM 1442 C C . ARG A 1 193 ? 2.801 13.075 -3.393 1.00 89.62 193 ARG A C 1
ATOM 1444 O O . ARG A 1 193 ? 2.514 14.132 -3.961 1.00 89.62 193 ARG A O 1
ATOM 1451 N N . TRP A 1 194 ? 2.642 11.881 -3.953 1.00 90.06 194 TRP A N 1
ATOM 1452 C CA . TRP A 1 194 ? 2.002 11.689 -5.248 1.00 90.06 194 TRP A CA 1
ATOM 1453 C C . TRP A 1 194 ? 0.534 12.138 -5.202 1.00 90.06 194 TRP A C 1
ATOM 1455 O O . TRP A 1 194 ? -0.156 11.952 -4.199 1.00 90.06 194 TRP A O 1
ATOM 1465 N N . ARG A 1 195 ? 0.051 12.771 -6.278 1.00 86.19 195 ARG A N 1
ATOM 1466 C CA . ARG A 1 195 ? -1.316 13.331 -6.364 1.00 86.19 195 ARG A CA 1
ATOM 1467 C C . ARG A 1 195 ? -2.115 12.868 -7.585 1.00 86.19 195 ARG A C 1
ATOM 1469 O O . ARG A 1 195 ? -3.242 13.324 -7.754 1.00 86.19 195 ARG A O 1
ATOM 1476 N N . GLY A 1 196 ? -1.540 12.020 -8.438 1.00 81.50 196 GLY A N 1
ATOM 1477 C CA . GLY A 1 196 ? -2.239 11.460 -9.598 1.00 81.50 196 GLY A CA 1
ATOM 1478 C C . GLY A 1 196 ? -3.285 10.409 -9.213 1.00 81.50 196 GLY A C 1
ATOM 1479 O O . GLY A 1 196 ? -3.329 9.965 -8.065 1.00 81.50 196 GLY A O 1
ATOM 1480 N N . ASP A 1 197 ? -4.117 10.009 -10.181 1.00 83.81 197 ASP A N 1
ATOM 1481 C CA . ASP A 1 197 ? -5.011 8.852 -10.026 1.00 83.81 197 ASP A CA 1
ATOM 1482 C C . ASP A 1 197 ? -4.158 7.581 -9.870 1.00 83.81 197 ASP A C 1
ATOM 1484 O O . ASP A 1 197 ? -3.123 7.422 -10.526 1.00 83.81 197 ASP A O 1
ATOM 1488 N N . ARG A 1 198 ? -4.594 6.680 -8.988 1.00 85.50 198 ARG A N 1
ATOM 1489 C CA . ARG A 1 198 ? -3.951 5.389 -8.751 1.00 85.50 198 ARG A CA 1
ATOM 1490 C C . ARG A 1 198 ? -3.883 4.545 -10.020 1.00 85.50 198 ARG A C 1
ATOM 1492 O O . ARG A 1 198 ? -2.892 3.854 -10.229 1.00 85.50 198 ARG A O 1
ATOM 1499 N N . ARG A 1 199 ? -4.928 4.595 -10.852 1.00 86.00 199 ARG A N 1
ATOM 1500 C CA . ARG A 1 199 ? -5.051 3.762 -12.060 1.00 86.00 199 ARG A CA 1
ATOM 1501 C C . ARG A 1 199 ? -3.964 4.053 -13.084 1.00 86.00 199 ARG A C 1
ATOM 1503 O O . ARG A 1 199 ? -3.482 3.138 -13.740 1.00 86.00 199 ARG A O 1
ATOM 1510 N N . ASP A 1 200 ? -3.526 5.305 -13.135 1.00 87.56 200 ASP A N 1
ATOM 1511 C CA . ASP A 1 200 ? -2.497 5.757 -14.067 1.00 87.56 200 ASP A CA 1
ATOM 1512 C C . ASP A 1 200 ? -1.100 5.759 -13.424 1.00 87.56 200 ASP A C 1
ATOM 1514 O O . ASP A 1 200 ? -0.115 6.083 -14.086 1.00 87.56 200 ASP A O 1
ATOM 1518 N N . PHE A 1 201 ? -0.987 5.427 -12.130 1.00 91.38 201 PHE A N 1
ATOM 1519 C CA . PHE A 1 201 ? 0.247 5.593 -11.363 1.00 91.38 201 PHE A CA 1
ATOM 1520 C C . PHE A 1 201 ? 1.431 4.858 -11.990 1.00 91.38 201 PHE A C 1
ATOM 1522 O O . PHE A 1 201 ? 2.456 5.489 -12.216 1.00 91.38 201 PHE A O 1
ATOM 1529 N N . GLN A 1 202 ? 1.290 3.564 -12.298 1.00 90.19 202 GLN A N 1
ATOM 1530 C CA . GLN A 1 202 ? 2.402 2.764 -12.827 1.00 90.19 202 GLN A CA 1
ATOM 1531 C C . GLN A 1 202 ? 2.894 3.294 -14.178 1.00 90.19 202 GLN A C 1
ATOM 1533 O O . GLN A 1 202 ? 4.094 3.449 -14.388 1.00 90.19 202 GLN A O 1
ATOM 1538 N N . GLU A 1 203 ? 1.972 3.656 -15.075 1.00 89.56 203 GLU A N 1
ATOM 1539 C CA . GLU A 1 203 ? 2.322 4.218 -16.384 1.00 89.56 203 GLU A CA 1
ATOM 1540 C C . GLU A 1 203 ? 3.023 5.578 -16.243 1.00 89.56 203 GLU A C 1
ATOM 1542 O O . GLU A 1 203 ? 4.048 5.835 -16.881 1.00 89.56 203 GLU A O 1
ATOM 1547 N N . LEU A 1 204 ? 2.481 6.463 -15.400 1.00 89.50 204 LEU A N 1
ATOM 1548 C CA . LEU A 1 204 ? 3.043 7.793 -15.170 1.00 89.50 204 LEU A CA 1
ATOM 1549 C C . LEU A 1 204 ? 4.394 7.727 -14.457 1.00 89.50 204 LEU A C 1
ATOM 1551 O O . LEU A 1 204 ? 5.288 8.504 -14.796 1.00 89.50 204 LEU A O 1
ATOM 1555 N N . TRP A 1 205 ? 4.543 6.810 -13.502 1.00 91.56 205 TRP A N 1
ATOM 1556 C CA . TRP A 1 205 ? 5.798 6.559 -12.809 1.00 91.56 205 TRP A CA 1
ATOM 1557 C C . TRP A 1 205 ? 6.863 6.060 -13.781 1.00 91.56 205 TRP A C 1
ATOM 1559 O O . TRP A 1 205 ? 7.921 6.677 -13.867 1.00 91.56 205 TRP A O 1
ATOM 1569 N N . GLY A 1 206 ? 6.564 5.020 -14.569 1.00 89.69 206 GLY A N 1
ATOM 1570 C CA . GLY A 1 206 ? 7.487 4.479 -15.570 1.00 89.69 206 GLY A CA 1
ATOM 1571 C C . GLY A 1 206 ? 7.933 5.542 -16.576 1.00 89.69 206 GLY A C 1
ATOM 1572 O O . GLY A 1 206 ? 9.125 5.770 -16.760 1.00 89.69 206 GLY A O 1
ATOM 1573 N N . ARG A 1 207 ? 6.988 6.315 -17.131 1.00 88.56 207 ARG A N 1
ATOM 1574 C CA . ARG A 1 207 ? 7.313 7.423 -18.046 1.00 88.56 207 ARG A CA 1
ATOM 1575 C C . ARG A 1 207 ? 8.206 8.481 -17.395 1.00 88.56 207 ARG A C 1
ATOM 1577 O O . ARG A 1 207 ? 9.106 9.011 -18.049 1.00 88.56 207 ARG A O 1
ATOM 1584 N N . ALA A 1 208 ? 7.932 8.844 -16.142 1.00 87.50 208 ALA A N 1
ATOM 1585 C CA . ALA A 1 208 ? 8.735 9.822 -15.416 1.00 87.50 208 ALA A CA 1
ATOM 1586 C C . ALA A 1 208 ? 10.141 9.285 -15.120 1.00 87.50 208 ALA A C 1
ATOM 1588 O O . ALA A 1 208 ? 11.105 10.032 -15.266 1.00 87.50 208 ALA A O 1
ATOM 1589 N N . HIS A 1 209 ? 10.254 8.000 -14.786 1.00 88.62 209 HIS A N 1
ATOM 1590 C CA . HIS A 1 209 ? 11.523 7.326 -14.542 1.00 88.62 209 HIS A CA 1
ATOM 1591 C C . HIS A 1 209 ? 12.402 7.308 -15.798 1.00 88.62 209 HIS A C 1
ATOM 1593 O O . HIS A 1 209 ? 13.573 7.666 -15.725 1.00 88.62 209 HIS A O 1
ATOM 1599 N N . ASP A 1 210 ? 11.817 7.010 -16.960 1.00 90.06 210 ASP A N 1
ATOM 1600 C CA . ASP A 1 210 ? 12.531 7.007 -18.243 1.00 90.06 210 ASP A CA 1
ATOM 1601 C C . ASP A 1 210 ? 12.966 8.411 -18.695 1.00 90.06 210 ASP A C 1
ATOM 1603 O O . ASP A 1 210 ? 13.949 8.569 -19.421 1.00 90.06 210 ASP A O 1
ATOM 1607 N N . THR A 1 211 ? 12.210 9.443 -18.308 1.00 90.00 211 THR A N 1
ATOM 1608 C CA . THR A 1 211 ? 12.423 10.816 -18.792 1.00 90.00 211 THR A CA 1
ATOM 1609 C C . THR A 1 211 ? 13.362 11.618 -17.893 1.00 90.00 211 THR A C 1
ATOM 1611 O O . THR A 1 211 ? 14.232 12.328 -18.396 1.00 90.00 211 THR A O 1
ATOM 1614 N N . ASP A 1 212 ? 13.147 11.576 -16.577 1.00 88.06 212 ASP A N 1
ATOM 1615 C CA . ASP A 1 212 ? 13.886 12.364 -15.584 1.00 88.06 212 ASP A CA 1
ATOM 1616 C C . ASP A 1 212 ? 13.802 11.683 -14.198 1.00 88.06 212 ASP A C 1
ATOM 1618 O O . ASP A 1 212 ? 12.992 12.083 -13.348 1.00 88.06 212 ASP A O 1
ATOM 1622 N N . PRO A 1 213 ? 14.605 10.627 -13.962 1.00 87.25 213 PRO A N 1
ATOM 1623 C CA . PRO A 1 213 ? 14.525 9.826 -12.742 1.00 87.25 213 PRO A CA 1
ATOM 1624 C C . PRO A 1 213 ? 14.905 10.625 -11.488 1.00 87.25 213 PRO A C 1
ATOM 1626 O O . PRO A 1 213 ? 14.346 10.384 -10.419 1.00 87.25 213 PRO A O 1
ATOM 1629 N N . ASP A 1 214 ? 15.774 11.633 -11.611 1.00 88.50 214 ASP A N 1
ATOM 1630 C CA . ASP A 1 214 ? 16.222 12.465 -10.487 1.00 88.50 214 ASP A CA 1
ATOM 1631 C C . ASP A 1 214 ? 15.060 13.234 -9.835 1.00 88.50 214 ASP A C 1
ATOM 1633 O O . ASP A 1 214 ? 15.073 13.514 -8.633 1.00 88.50 214 ASP A O 1
ATOM 1637 N N . ARG A 1 215 ? 14.006 13.551 -10.600 1.00 85.44 215 ARG A N 1
ATOM 1638 C CA . ARG A 1 215 ? 12.802 14.199 -10.053 1.00 85.44 215 ARG A CA 1
ATOM 1639 C C . ARG A 1 215 ? 11.980 13.283 -9.156 1.00 85.44 215 ARG A C 1
ATOM 1641 O O . ARG A 1 215 ? 11.240 13.785 -8.304 1.00 85.44 215 ARG A O 1
ATOM 1648 N N . LEU A 1 216 ? 12.098 11.968 -9.333 1.00 89.69 216 LEU A N 1
ATOM 1649 C CA . LEU A 1 216 ? 11.333 10.988 -8.571 1.00 89.69 216 LEU A CA 1
ATOM 1650 C C . LEU A 1 216 ? 11.863 10.790 -7.155 1.00 89.69 216 LEU A C 1
ATOM 1652 O O . LEU A 1 216 ? 11.088 10.377 -6.298 1.00 89.69 216 LEU A O 1
ATOM 1656 N N . GLU A 1 217 ? 13.113 11.161 -6.863 1.00 90.88 217 GLU A N 1
ATOM 1657 C CA . GLU A 1 217 ? 13.694 10.992 -5.523 1.00 90.88 217 GLU A CA 1
ATOM 1658 C C . GLU A 1 217 ? 12.874 11.685 -4.429 1.00 90.88 217 GLU A C 1
ATOM 1660 O O . GLU A 1 217 ? 12.682 11.137 -3.346 1.00 90.88 217 GLU A O 1
ATOM 1665 N N . SER A 1 218 ? 12.289 12.849 -4.731 1.00 89.81 218 SER A N 1
ATOM 1666 C CA . SER A 1 218 ? 11.399 13.531 -3.785 1.00 89.81 218 SER A CA 1
ATOM 1667 C C . SER A 1 218 ? 10.085 12.783 -3.525 1.00 89.81 218 SER A C 1
ATOM 1669 O O . SER A 1 218 ? 9.455 13.013 -2.504 1.00 89.81 218 SER A O 1
ATOM 1671 N N . PHE A 1 219 ? 9.659 11.871 -4.396 1.00 92.00 219 PHE A N 1
ATOM 1672 C CA . PHE A 1 219 ? 8.421 11.109 -4.225 1.00 92.00 219 PHE A CA 1
ATOM 1673 C C . PHE A 1 219 ? 8.623 9.771 -3.510 1.00 92.00 219 PHE A C 1
ATOM 1675 O O . PHE A 1 219 ? 7.641 9.104 -3.194 1.00 92.00 219 PHE A O 1
ATOM 1682 N N . ILE A 1 220 ? 9.863 9.365 -3.229 1.00 94.00 220 ILE A N 1
ATOM 1683 C CA . ILE A 1 220 ? 10.172 8.077 -2.602 1.00 94.00 220 ILE A CA 1
ATOM 1684 C C . ILE A 1 220 ? 10.154 8.236 -1.082 1.00 94.00 220 ILE A C 1
ATOM 1686 O O . ILE A 1 220 ? 10.922 9.017 -0.523 1.00 94.00 220 ILE A O 1
ATOM 1690 N N . HIS A 1 221 ? 9.291 7.473 -0.412 1.00 95.62 221 HIS A N 1
ATOM 1691 C CA . HIS A 1 221 ? 9.056 7.550 1.037 1.00 95.62 221 HIS A CA 1
ATOM 1692 C C . HIS A 1 221 ? 9.606 6.338 1.795 1.00 95.62 221 HIS A C 1
ATOM 1694 O O . HIS A 1 221 ? 9.817 6.402 3.004 1.00 95.62 221 HIS A O 1
ATOM 1700 N N . GLY A 1 222 ? 9.883 5.243 1.091 1.00 95.06 222 GLY A N 1
ATOM 1701 C CA . GLY A 1 222 ? 10.559 4.079 1.644 1.00 95.06 222 GLY A CA 1
ATOM 1702 C C . GLY A 1 222 ? 11.130 3.198 0.542 1.00 95.06 222 GLY A C 1
ATOM 1703 O O . GLY A 1 222 ? 10.737 3.299 -0.623 1.00 95.06 222 GLY A O 1
ATOM 1704 N N . ARG A 1 223 ? 12.090 2.359 0.919 1.00 95.81 223 ARG A N 1
ATOM 1705 C CA . ARG A 1 223 ? 12.736 1.377 0.047 1.00 95.81 223 ARG A CA 1
ATOM 1706 C C . ARG A 1 223 ? 12.859 0.068 0.810 1.00 95.81 223 ARG A C 1
ATOM 1708 O O . ARG A 1 223 ? 13.173 0.091 2.001 1.00 95.81 223 ARG A O 1
ATOM 1715 N N . LEU A 1 224 ? 12.620 -1.050 0.144 1.00 95.38 224 LEU A N 1
ATOM 1716 C CA . LEU A 1 224 ? 12.803 -2.379 0.715 1.00 95.38 224 LEU A CA 1
ATOM 1717 C C . LEU A 1 224 ? 13.132 -3.389 -0.373 1.00 95.38 224 LEU A C 1
ATOM 1719 O O . LEU A 1 224 ? 12.792 -3.200 -1.534 1.00 95.38 224 LEU A O 1
ATOM 1723 N N . THR A 1 225 ? 13.729 -4.499 0.034 1.00 93.62 225 THR A N 1
ATOM 1724 C CA . THR A 1 225 ? 14.059 -5.612 -0.853 1.00 93.62 225 THR A CA 1
ATOM 1725 C C . THR A 1 225 ? 13.244 -6.822 -0.436 1.00 93.62 225 THR A C 1
ATOM 1727 O O . THR A 1 225 ? 13.263 -7.196 0.738 1.00 93.62 225 THR A O 1
ATOM 1730 N N . LEU A 1 226 ? 12.523 -7.434 -1.378 1.00 88.62 226 LEU A N 1
ATOM 1731 C CA . LEU A 1 226 ? 11.774 -8.652 -1.088 1.00 88.62 226 LEU A CA 1
ATOM 1732 C C . LEU A 1 226 ? 12.717 -9.802 -0.710 1.00 88.62 226 LEU A C 1
ATOM 1734 O O . LEU A 1 226 ? 13.811 -9.913 -1.278 1.00 88.62 226 LEU A O 1
ATOM 1738 N N . PRO A 1 227 ? 12.293 -10.680 0.219 1.00 82.56 227 PRO A N 1
ATOM 1739 C CA . PRO A 1 227 ? 13.039 -11.890 0.522 1.00 82.56 227 PRO A CA 1
ATOM 1740 C C . PRO A 1 227 ? 13.093 -12.804 -0.707 1.00 82.56 227 PRO A C 1
ATOM 1742 O O . PRO A 1 227 ? 12.261 -12.700 -1.614 1.00 82.56 227 PRO A O 1
ATOM 1745 N N . GLU A 1 228 ? 14.063 -13.715 -0.730 1.00 80.00 228 GLU A N 1
ATOM 1746 C CA . GLU A 1 228 ? 14.062 -14.801 -1.710 1.00 80.00 228 GLU A CA 1
ATOM 1747 C C . GLU A 1 228 ? 12.794 -15.653 -1.540 1.00 80.00 228 GLU A C 1
ATOM 1749 O O . GLU A 1 228 ? 12.363 -15.882 -0.401 1.00 80.00 228 GLU A O 1
ATOM 1754 N N . PRO A 1 229 ? 12.174 -16.101 -2.646 1.00 73.00 229 PRO A N 1
ATOM 1755 C CA . PRO A 1 229 ? 11.041 -17.005 -2.562 1.00 73.00 229 PRO A CA 1
ATOM 1756 C C . PRO A 1 229 ? 11.464 -18.301 -1.849 1.00 73.00 229 PRO A C 1
ATOM 1758 O O . PRO A 1 229 ? 12.599 -18.756 -2.018 1.00 73.00 229 PRO A O 1
ATOM 1761 N N . PRO A 1 230 ? 10.582 -18.904 -1.034 1.00 66.94 230 PRO A N 1
ATOM 1762 C CA . PRO A 1 230 ? 10.894 -20.156 -0.355 1.00 66.94 230 PRO A CA 1
ATOM 1763 C C . PRO A 1 230 ? 11.213 -21.257 -1.376 1.00 66.94 230 PRO A C 1
ATOM 1765 O O . PRO A 1 230 ? 10.465 -21.461 -2.331 1.00 66.94 230 PRO A O 1
ATOM 1768 N N . ASP A 1 231 ? 12.322 -21.974 -1.167 1.00 63.19 231 ASP A N 1
ATOM 1769 C CA . ASP A 1 231 ? 12.726 -23.082 -2.035 1.00 63.19 231 ASP A CA 1
ATOM 1770 C C . ASP A 1 231 ? 11.715 -24.240 -1.911 1.00 63.19 231 ASP A C 1
ATOM 1772 O O . ASP A 1 231 ? 11.589 -24.820 -0.820 1.00 63.19 231 ASP A O 1
ATOM 1776 N N . PRO A 1 232 ? 11.028 -24.636 -3.001 1.00 56.06 232 PRO A N 1
ATOM 1777 C CA . PRO A 1 232 ? 10.069 -25.738 -2.974 1.00 56.06 232 PRO A CA 1
ATOM 1778 C C . PRO A 1 232 ? 10.695 -27.075 -2.541 1.00 56.06 232 PRO A C 1
ATOM 1780 O O . PRO A 1 232 ? 9.976 -27.971 -2.096 1.00 56.06 232 PRO A O 1
ATOM 1783 N N . ALA A 1 233 ? 12.022 -27.236 -2.622 1.00 54.34 233 ALA A N 1
ATOM 1784 C CA . ALA A 1 233 ? 12.714 -28.439 -2.162 1.00 54.34 233 ALA A CA 1
ATOM 1785 C C . ALA A 1 233 ? 12.821 -28.543 -0.629 1.00 54.34 233 ALA A C 1
ATOM 1787 O O . ALA A 1 233 ? 12.998 -29.646 -0.103 1.00 54.34 233 ALA A O 1
ATOM 1788 N N . THR A 1 234 ? 12.695 -27.432 0.104 1.00 51.88 234 THR A N 1
ATOM 1789 C CA . THR A 1 234 ? 12.887 -27.419 1.565 1.00 51.88 234 THR A CA 1
ATOM 1790 C C . THR A 1 234 ? 11.605 -27.787 2.326 1.00 51.88 234 THR A C 1
ATOM 1792 O O . THR A 1 234 ? 11.683 -28.412 3.385 1.00 51.88 234 THR A O 1
ATOM 1795 N N . ASP A 1 235 ? 10.424 -27.539 1.747 1.00 46.12 235 ASP A N 1
ATOM 1796 C CA . ASP A 1 235 ? 9.119 -27.903 2.334 1.00 46.12 235 ASP A CA 1
ATOM 1797 C C . ASP A 1 235 ? 8.743 -29.390 2.170 1.00 46.12 235 ASP A C 1
ATOM 1799 O O . ASP A 1 235 ? 7.796 -29.880 2.791 1.00 46.12 235 ASP A O 1
ATOM 1803 N N . ALA A 1 236 ? 9.511 -30.161 1.393 1.00 42.84 236 ALA A N 1
ATOM 1804 C CA . ALA A 1 236 ? 9.312 -31.607 1.258 1.00 42.84 236 ALA A CA 1
ATOM 1805 C C . ALA A 1 236 ? 9.845 -32.422 2.458 1.00 42.84 236 ALA A C 1
ATOM 1807 O O . ALA A 1 236 ? 9.597 -33.630 2.543 1.00 42.84 236 ALA A O 1
ATOM 1808 N N . VAL A 1 237 ? 10.559 -31.803 3.409 1.00 43.81 237 VAL A N 1
ATOM 1809 C CA . VAL A 1 237 ? 11.044 -32.499 4.610 1.00 43.81 237 VAL A CA 1
ATOM 1810 C C . VAL A 1 237 ? 10.007 -32.393 5.727 1.00 43.81 237 VAL A C 1
ATOM 1812 O O . VAL A 1 237 ? 10.061 -31.532 6.602 1.00 43.81 237 VAL A O 1
ATOM 1815 N N . ALA A 1 238 ? 9.053 -33.323 5.704 1.00 39.41 238 ALA A N 1
ATOM 1816 C CA . ALA A 1 238 ? 8.089 -33.519 6.779 1.00 39.41 238 ALA A CA 1
ATOM 1817 C C . ALA A 1 238 ? 8.776 -33.660 8.162 1.00 39.41 238 ALA A C 1
ATOM 1819 O O . ALA A 1 238 ? 9.810 -34.331 8.283 1.00 39.41 238 ALA A O 1
ATOM 1820 N N . PRO A 1 239 ? 8.183 -33.124 9.247 1.00 43.22 239 PRO A N 1
ATOM 1821 C CA . PRO A 1 239 ? 8.667 -33.346 10.602 1.00 43.22 239 PRO A CA 1
ATOM 1822 C C . PRO A 1 239 ? 8.342 -34.786 11.006 1.00 43.22 239 PRO A C 1
ATOM 1824 O O . PRO A 1 239 ? 7.222 -35.105 11.404 1.00 43.22 239 PRO A O 1
ATOM 1827 N N . GLY A 1 240 ? 9.314 -35.689 10.885 1.00 44.56 240 GLY A N 1
ATOM 1828 C CA . GLY A 1 240 ? 9.020 -37.099 11.107 1.00 44.56 240 GLY A CA 1
ATOM 1829 C C . GLY A 1 240 ? 10.207 -38.042 11.119 1.00 44.56 240 GLY A C 1
ATOM 1830 O O . GLY A 1 240 ? 10.182 -39.021 10.388 1.00 44.56 240 GLY A O 1
ATOM 1831 N N . GLN A 1 241 ? 11.193 -37.826 11.994 1.00 33.91 241 GLN A N 1
ATOM 1832 C CA . GLN A 1 241 ? 11.901 -38.951 12.619 1.00 33.91 241 GLN A CA 1
ATOM 1833 C C . GLN A 1 241 ? 12.612 -38.521 13.908 1.00 33.91 241 GLN A C 1
ATOM 1835 O O . GLN A 1 241 ? 13.801 -38.225 13.944 1.00 33.91 241 GLN A O 1
ATOM 1840 N N . ARG A 1 242 ? 11.856 -38.532 15.011 1.00 36.41 242 ARG A N 1
ATOM 1841 C CA . ARG A 1 242 ? 12.424 -38.931 16.301 1.00 36.41 242 ARG A CA 1
ATOM 1842 C C . ARG A 1 242 ? 12.421 -40.457 16.350 1.00 36.41 242 ARG A C 1
ATOM 1844 O O . ARG A 1 242 ? 11.350 -41.065 16.309 1.00 36.41 242 ARG A O 1
ATOM 1851 N N . ARG A 1 243 ? 13.599 -41.052 16.486 1.00 40.62 243 ARG A N 1
ATOM 1852 C CA . ARG A 1 243 ? 13.817 -42.231 17.325 1.00 40.62 243 ARG A CA 1
ATOM 1853 C C . ARG A 1 243 ? 15.063 -41.993 18.153 1.00 40.62 243 ARG A C 1
ATOM 1855 O O . ARG A 1 243 ? 16.031 -41.461 17.575 1.00 40.62 243 ARG A O 1
#

Nearest PDB structures (foldseek):
  2w5f-assembly1_A  TM=5.224E-01  e=7.743E+00  Acetivibrio thermocellus
  2w5f-assembly2_B  TM=3.801E-01  e=5.429E+00  Acetivibrio thermocellus
  5tzn-assembly2_G  TM=2.966E-01  e=3.588E+00  Murid betaherpesvirus 1

Foldseek 3Di:
DPDVVVVVVVVVVCVVPPCPDQPCLDFAALQFQAKEWEAPLQLVVCPVPDDDDDDDDDPDPDPFDWWKKKWWWAWKAAPVRDTKTQTQWMDTRDNDGGDMIRGHAGSVLCVLRRIGGPDDRVVSNFKGKTKIWMFTDGPPDDCVQQHSWMGDQQKTFGRDPDSPDDGGDIDGTDHTQDMDMWMFGDPVVQADGDDDDPVCVRVVLVVCCVVPVVVCVNNHRTYDYDDNGDDPVVVVDDPDDDD

Radius of gyration: 21.99 Å; Cα contacts (8 Å, |Δi|>4): 423; chains: 1; bounding box: 43×62×80 Å

pLDDT: mean 77.8, std 17.47, range [33.91, 96.94]

Sequence (243 aa):
MRTILPLILLAALIVSIWPTGPLDFGSRSPWDGLVILIDGVERYTDEDGDRSDGAAKDDSVGDRPSRILLIASLPAVDDLGRDCSLIVGTAFADHSDPLALLLQGETDAIRLQKIKMVAPPAEMYRSIEGIISIFAVPGDLDVDPFPGGLLHGHQVTPVAGSRQGPPPSSILLADSRGSISFEAHCDEQKQQRWRGDRRDFQELWGRAHDTDPDRLESFIHGRLTLPEPPDPATDAVAPGQRR

Mean predicted aligned error: 12.15 Å